Protein AF-A0AA35RHA8-F1 (afdb_monomer)

Mean predicted aligned error: 5.55 Å

Radius of gyration: 20.94 Å; Cα contacts (8 Å, |Δi|>4): 641; chains: 1; bounding box: 61×43×60 Å

Secondary structure (DSSP, 8-state):
----TTGGGGSTTB--EEEB-STTSPPEEE--B-STTGGGGTS--B-PPPPHHHHHHHHHTT-GGGSHHHHHHHHHHHEEETTTTTSTT--BSSSEEEB---GGG--HHHHHHHHHHHHTTPPB-S-TTSTT--SB-PPPB-EETTEE--HIIIIIITTTT-TT----SS-----S----EEEE--EEE----SS-SS-------BSS-S-EEEEE-S-S-TTSPPEEE--TT-SHHHHHHHHHHHHHHHHHHTSGGGTTT-S---SS-HHHHSSHHHHHHHHHHSEEE-S--B-TT-B--TT-TT-SB-TT-BBTT-TT-B--SGGG-SS--SS-HHHHHHHHHHHHHHHHHTT-

Solvent-accessible surface area (backbone atoms only — not comparable to full-atom values): 20169 Å² total; per-residue (Å²): 133,76,95,61,53,56,59,55,26,76,39,92,47,31,69,65,45,57,27,39,43,33,95,76,37,77,66,41,77,47,66,38,30,53,50,84,37,29,45,58,62,24,46,79,47,58,52,34,45,55,49,44,68,52,27,36,50,42,17,76,60,57,23,67,78,41,19,36,82,61,42,45,64,35,52,23,55,44,19,16,31,75,81,61,42,78,47,100,81,32,10,64,81,17,60,43,55,34,38,58,68,59,78,92,77,53,53,72,69,58,55,23,48,50,54,29,41,45,75,75,68,36,46,83,26,88,47,64,66,46,79,84,52,61,63,47,53,54,63,42,18,26,54,57,96,88,41,76,66,14,51,32,60,40,55,41,59,81,45,60,83,42,92,92,54,86,89,77,80,97,69,80,89,81,80,97,76,81,77,76,31,52,26,33,50,31,42,20,68,51,89,82,65,96,81,63,93,81,80,87,85,87,83,54,64,50,61,62,52,82,39,56,19,41,44,32,72,76,59,92,52,88,86,54,72,55,48,37,36,48,43,54,73,73,37,67,66,51,43,52,55,46,53,52,43,52,54,48,52,49,56,46,59,69,29,76,68,31,62,90,75,54,93,73,78,83,70,72,50,72,70,37,61,70,40,73,67,42,33,48,56,45,48,49,60,34,53,41,67,68,74,42,66,20,21,50,42,12,36,23,36,92,87,40,91,76,38,42,13,32,78,82,26,37,32,67,96,44,86,95,41,68,63,74,49,45,32,31,34,71,61,61,47,64,44,50,53,59,43,56,28,52,28,46,40,54,51,46,51,49,35,61,74,71,71,101

Sequence (356 aa):
MGNNVWLSAYGPHNWGYTAQITPEQPELVIPRGKATGGSSAVNGQVLFRGIPEDYDRWAEWGNDEWSFVNVLPYFNKLETDLDFGGGDFHGSDGPVPVRRMPRSEWLPHAQAFEQACVAEGYPIDEDQNHPESTGVSPRARNTIDGVRMSMAINYLDIARHRLNLTIRANVTARPDSIRRQKGLSTVRPKWRSTTILNYIGMSASLQLALGQGELTLQSTDPHVQPFLNYNYYQEEEDLRRMREAIRMCVRLADHPSFSSIVMERVMPTDEELSSDEELNAWLRRNSGTSHHISGTCKMGPDSDPMAVVDQHLKVKGIQGLRVADASVMPDCIRANTNATTIMIGEKVADYIKDGR

Structure (mmCIF, N/CA/C/O backbone):
data_AF-A0AA35RHA8-F1
#
_entry.id   AF-A0AA35RHA8-F1
#
loop_
_atom_site.group_PDB
_atom_site.id
_atom_site.type_symbol
_atom_site.label_atom_id
_atom_site.label_alt_id
_atom_site.label_comp_id
_atom_site.label_asym_id
_atom_site.label_entity_id
_atom_site.label_seq_id
_atom_site.pdbx_PDB_ins_code
_atom_site.Cartn_x
_atom_site.Cartn_y
_atom_site.Cartn_z
_atom_site.occupancy
_atom_site.B_iso_or_equiv
_atom_site.auth_seq_id
_atom_site.auth_comp_id
_atom_site.auth_asym_id
_atom_site.auth_atom_id
_atom_site.pdbx_PDB_model_num
ATOM 1 N N . MET A 1 1 ? -3.983 13.440 -21.743 1.00 32.34 1 MET A N 1
ATOM 2 C CA . MET A 1 1 ? -3.429 13.301 -20.379 1.00 32.34 1 MET A CA 1
ATOM 3 C C . MET A 1 1 ? -3.581 11.839 -20.007 1.00 32.34 1 MET A C 1
ATOM 5 O O . MET A 1 1 ? -4.715 11.404 -19.877 1.00 32.34 1 MET A O 1
ATOM 9 N N . GLY A 1 2 ? -2.491 11.062 -19.998 1.00 38.06 2 GLY A N 1
ATOM 10 C CA . GLY A 1 2 ? -2.532 9.615 -19.729 1.00 38.06 2 GLY A CA 1
ATOM 11 C C . GLY A 1 2 ? -3.144 9.279 -18.365 1.00 38.06 2 GLY A C 1
ATOM 12 O O . GLY A 1 2 ? -3.453 10.195 -17.609 1.00 38.06 2 GLY A O 1
ATOM 13 N N . ASN A 1 3 ? -3.307 7.984 -18.067 1.00 46.81 3 ASN A N 1
ATOM 14 C CA . ASN A 1 3 ? -3.903 7.382 -16.857 1.00 46.81 3 ASN A CA 1
ATOM 15 C C . ASN A 1 3 ? -3.289 7.854 -15.511 1.00 46.81 3 ASN A C 1
ATOM 17 O O . ASN A 1 3 ? -2.801 7.055 -14.711 1.00 46.81 3 ASN A O 1
ATOM 21 N N . ASN A 1 4 ? -3.299 9.155 -15.222 1.00 54.97 4 ASN A N 1
ATOM 22 C CA . ASN A 1 4 ? -2.765 9.736 -14.005 1.00 54.97 4 ASN A CA 1
ATOM 23 C C . ASN A 1 4 ? -3.845 9.727 -12.922 1.00 54.97 4 ASN A C 1
ATOM 25 O O . ASN A 1 4 ? -4.430 10.751 -12.567 1.00 54.97 4 ASN A O 1
ATOM 29 N N . VAL A 1 5 ? -4.080 8.532 -12.381 1.00 56.84 5 VAL A N 1
ATOM 30 C CA . VAL A 1 5 ? -4.997 8.273 -11.259 1.00 56.84 5 VAL A CA 1
ATOM 31 C C . VAL A 1 5 ? -4.639 9.050 -9.982 1.00 56.84 5 VAL A C 1
ATOM 33 O O . VAL A 1 5 ? -5.429 9.082 -9.043 1.00 56.84 5 VAL A O 1
ATOM 36 N N . TRP A 1 6 ? -3.466 9.693 -9.937 1.00 59.91 6 TRP A N 1
ATOM 37 C CA . TRP A 1 6 ? -2.964 10.435 -8.782 1.00 59.91 6 TRP A CA 1
ATOM 38 C C . TRP A 1 6 ? -3.378 11.905 -8.759 1.00 59.91 6 TRP A C 1
ATOM 40 O O . TRP A 1 6 ? -3.214 12.545 -7.723 1.00 59.91 6 TRP A O 1
ATOM 50 N N . LEU A 1 7 ? -3.939 12.456 -9.843 1.00 65.06 7 LEU A N 1
ATOM 51 C CA . LEU A 1 7 ? -4.391 13.855 -9.853 1.00 65.06 7 LEU A CA 1
ATOM 52 C C . LEU A 1 7 ? -5.437 14.124 -8.760 1.00 65.06 7 LEU A C 1
ATOM 54 O O . LEU A 1 7 ? -5.390 15.166 -8.111 1.00 65.06 7 LEU A O 1
ATOM 58 N N . SER A 1 8 ? -6.317 13.156 -8.476 1.00 69.81 8 SER A N 1
ATOM 59 C CA . SER A 1 8 ? -7.308 13.277 -7.396 1.00 69.81 8 SER A CA 1
ATOM 60 C C . SER A 1 8 ? -6.684 13.351 -6.001 1.00 69.81 8 SER A C 1
ATOM 62 O O . SER A 1 8 ? -7.257 13.978 -5.115 1.00 69.81 8 SER A O 1
ATOM 64 N N . ALA A 1 9 ? -5.511 12.742 -5.798 1.00 74.00 9 ALA A N 1
ATOM 65 C CA . ALA A 1 9 ? -4.829 12.699 -4.505 1.00 74.00 9 ALA A CA 1
ATOM 66 C C . ALA A 1 9 ? -4.340 14.083 -4.041 1.00 74.00 9 ALA A C 1
ATOM 68 O O . ALA A 1 9 ? -4.218 14.323 -2.842 1.00 74.00 9 ALA A O 1
ATOM 69 N N . TYR A 1 10 ? -4.112 15.003 -4.981 1.00 80.00 10 TYR A N 1
ATOM 70 C CA . TYR A 1 10 ? -3.643 16.367 -4.720 1.00 80.00 10 TYR A CA 1
ATOM 71 C C . TYR A 1 10 ? -4.721 17.431 -4.985 1.00 80.00 10 TYR A C 1
ATOM 73 O O . TYR A 1 10 ? -4.412 18.617 -5.072 1.00 80.00 10 TYR A O 1
ATOM 81 N N . GLY A 1 11 ? -5.980 17.006 -5.128 1.00 79.56 11 GLY A N 1
ATOM 82 C CA . GLY A 1 11 ? -7.128 17.886 -5.326 1.00 79.56 11 GLY A CA 1
ATOM 83 C C . GLY A 1 11 ? -7.653 18.528 -4.029 1.00 79.56 11 GLY A C 1
ATOM 84 O O . GLY A 1 11 ? -7.048 18.388 -2.965 1.00 79.56 11 GLY A O 1
ATOM 85 N N . PRO A 1 12 ? -8.822 19.197 -4.088 1.00 82.56 12 PRO A N 1
ATOM 86 C CA . PRO A 1 12 ? -9.390 19.952 -2.962 1.00 82.56 12 PRO A CA 1
ATOM 87 C C . PRO A 1 12 ? -9.836 19.082 -1.774 1.00 82.56 12 PRO A C 1
ATOM 89 O O . PRO A 1 12 ? -10.040 19.593 -0.676 1.00 82.56 12 PRO A O 1
ATOM 92 N N . HIS A 1 13 ? -9.975 17.767 -1.965 1.00 85.88 13 HIS A N 1
ATOM 93 C CA . HIS A 1 13 ? -10.387 16.808 -0.934 1.00 85.88 13 HIS A CA 1
ATOM 94 C C . HIS A 1 13 ? -9.192 16.076 -0.306 1.00 85.88 13 HIS A C 1
ATOM 96 O O . HIS A 1 13 ? -9.220 14.861 -0.100 1.00 85.88 13 HIS A O 1
ATOM 102 N N . ASN A 1 14 ? -8.130 16.824 -0.009 1.00 88.06 14 ASN A N 1
ATOM 103 C CA . ASN A 1 14 ? -6.912 16.349 0.639 1.00 88.06 14 ASN A CA 1
ATOM 104 C C . ASN A 1 14 ? -6.729 17.060 1.993 1.00 88.06 14 ASN A C 1
ATOM 106 O O . ASN A 1 14 ? -7.021 18.248 2.112 1.00 88.06 14 ASN A O 1
ATOM 110 N N . TRP A 1 15 ? -6.227 16.357 3.010 1.00 90.38 15 TRP A N 1
ATOM 111 C CA . TRP A 1 15 ? -5.823 16.973 4.279 1.00 90.38 15 TRP A CA 1
ATOM 112 C C . TRP A 1 15 ? -4.654 17.945 4.113 1.00 90.38 15 TRP A C 1
ATOM 114 O O . TRP A 1 15 ? -4.557 18.894 4.883 1.00 90.38 15 TRP A O 1
ATOM 124 N N . GLY A 1 16 ? -3.798 17.730 3.108 1.00 86.81 16 GLY A N 1
ATOM 125 C CA . GLY A 1 16 ? -2.704 18.647 2.788 1.00 86.81 16 GLY A CA 1
ATOM 126 C C . GLY A 1 16 ? -1.540 18.606 3.779 1.00 86.81 16 GLY A C 1
ATOM 127 O O . GLY A 1 16 ? -0.784 19.569 3.836 1.00 86.81 16 GLY A O 1
ATOM 128 N N . TYR A 1 17 ? -1.392 17.516 4.539 1.00 92.12 17 TYR A N 1
ATOM 129 C CA . TYR A 1 17 ? -0.261 17.331 5.448 1.00 92.12 17 TYR A CA 1
ATOM 130 C C . TYR A 1 17 ? 1.069 17.458 4.714 1.00 92.12 17 TYR A C 1
ATOM 132 O O . TYR A 1 17 ? 1.190 17.010 3.570 1.00 92.12 17 TYR A O 1
ATOM 140 N N . THR A 1 18 ? 2.073 18.003 5.391 1.00 94.50 18 THR A N 1
ATOM 141 C CA . THR A 1 18 ? 3.459 17.969 4.930 1.00 94.50 18 THR A CA 1
ATOM 142 C C . THR A 1 18 ? 4.283 17.058 5.828 1.00 94.50 18 THR A C 1
ATOM 144 O O . THR A 1 18 ? 3.964 16.864 6.999 1.00 94.50 18 THR A O 1
ATOM 147 N N . ALA A 1 19 ? 5.302 16.418 5.261 1.00 93.81 19 ALA A N 1
ATOM 148 C CA . ALA A 1 19 ? 6.190 15.555 6.022 1.00 93.81 19 ALA A CA 1
ATOM 149 C C . ALA A 1 19 ? 7.628 15.646 5.532 1.00 93.81 19 ALA A C 1
ATOM 151 O O . ALA A 1 19 ? 7.884 15.776 4.329 1.00 93.81 19 ALA A O 1
ATOM 152 N N . GLN A 1 20 ? 8.556 15.487 6.471 1.00 93.38 20 GLN A N 1
ATOM 153 C CA . GLN A 1 20 ? 9.951 15.222 6.168 1.00 93.38 20 GLN A CA 1
ATOM 154 C C . GLN A 1 20 ? 10.095 13.763 5.725 1.00 93.38 20 GLN A C 1
ATOM 156 O O . GLN A 1 20 ? 9.597 12.849 6.385 1.00 93.38 20 GLN A O 1
ATOM 161 N N . ILE A 1 21 ? 10.754 13.549 4.585 1.00 91.31 21 ILE A N 1
ATOM 162 C CA . ILE A 1 21 ? 10.991 12.209 4.031 1.00 91.31 21 ILE A CA 1
ATOM 163 C C . ILE A 1 21 ? 12.439 11.791 4.247 1.00 91.31 21 ILE A C 1
ATOM 165 O O . ILE A 1 21 ? 12.711 10.765 4.865 1.00 91.31 21 ILE A O 1
ATOM 169 N N . THR A 1 22 ? 13.351 12.630 3.769 1.00 91.38 22 THR A N 1
ATOM 170 C CA . THR A 1 22 ? 14.789 12.562 4.010 1.00 91.38 22 THR A CA 1
ATOM 171 C C . THR A 1 22 ? 15.272 13.947 4.456 1.00 91.38 22 THR A C 1
ATOM 173 O O . THR A 1 22 ? 14.606 14.945 4.150 1.00 91.38 22 THR A O 1
ATOM 176 N N . PRO A 1 23 ? 16.403 14.056 5.172 1.00 89.56 23 PRO A N 1
ATOM 177 C CA . PRO A 1 23 ? 16.994 15.349 5.522 1.00 89.56 23 PRO A CA 1
ATOM 178 C C . PRO A 1 23 ? 17.381 16.216 4.312 1.00 89.56 23 PRO A C 1
ATOM 180 O O . PRO A 1 23 ? 17.425 17.437 4.424 1.00 89.56 23 PRO A O 1
ATOM 183 N N . GLU A 1 24 ? 17.647 15.603 3.157 1.00 91.06 24 GLU A N 1
ATOM 184 C CA . GLU A 1 24 ? 18.145 16.268 1.946 1.00 91.06 24 GLU A CA 1
ATOM 185 C C . GLU A 1 24 ? 17.036 16.797 1.022 1.00 91.06 24 GLU A C 1
ATOM 187 O O . GLU A 1 24 ? 17.329 17.389 -0.019 1.00 91.06 24 GLU A O 1
ATOM 192 N N . GLN A 1 25 ? 15.763 16.578 1.367 1.00 90.62 25 GLN A N 1
ATOM 193 C CA . GLN A 1 25 ? 14.616 17.057 0.596 1.00 90.62 25 GLN A CA 1
ATOM 194 C C . GLN A 1 25 ? 13.796 18.087 1.378 1.00 90.62 25 GLN A C 1
ATOM 196 O O . GLN A 1 25 ? 13.671 17.983 2.599 1.00 90.62 25 GLN A O 1
ATOM 201 N N . PRO A 1 26 ? 13.157 19.051 0.686 1.00 91.44 26 PRO A N 1
ATOM 202 C CA . PRO A 1 26 ? 12.096 19.832 1.304 1.00 91.44 26 PRO A CA 1
ATOM 203 C C . PRO A 1 26 ? 10.936 18.914 1.703 1.00 91.44 26 PRO A C 1
ATOM 205 O O . PRO A 1 26 ? 10.751 17.834 1.130 1.00 91.44 26 PRO A O 1
ATOM 208 N N . GLU A 1 27 ? 10.109 19.378 2.638 1.00 92.12 27 GLU A N 1
ATOM 209 C CA . GLU A 1 27 ? 8.908 18.643 3.021 1.00 92.12 27 GLU A CA 1
ATOM 210 C C . GLU A 1 27 ? 8.027 18.331 1.804 1.00 92.12 27 GLU A C 1
ATOM 212 O O . GLU A 1 27 ? 7.839 19.147 0.893 1.00 92.12 27 GLU A O 1
ATOM 217 N N . LEU A 1 28 ? 7.462 17.125 1.794 1.00 90.25 28 LEU A N 1
ATOM 218 C CA . LEU A 1 28 ? 6.544 16.691 0.753 1.00 90.25 28 LEU A CA 1
ATOM 219 C C . LEU A 1 28 ? 5.106 16.770 1.242 1.00 90.25 28 LEU A C 1
ATOM 221 O O . LEU A 1 28 ? 4.792 16.369 2.358 1.00 90.25 28 LEU A O 1
ATOM 225 N N . VAL A 1 29 ? 4.211 17.199 0.351 1.00 90.00 29 VAL A N 1
ATOM 226 C CA . VAL A 1 29 ? 2.769 17.065 0.568 1.00 90.00 29 VAL A CA 1
ATOM 227 C C . VAL A 1 29 ? 2.394 15.585 0.538 1.00 90.00 29 VAL A C 1
ATOM 229 O O . VAL A 1 29 ? 2.607 14.896 -0.468 1.00 90.00 29 VAL A O 1
ATOM 232 N N . ILE A 1 30 ? 1.789 15.123 1.625 1.00 89.69 30 ILE A N 1
ATOM 233 C CA . ILE A 1 30 ? 1.304 13.763 1.811 1.00 89.69 30 ILE A CA 1
ATOM 234 C C . ILE A 1 30 ? -0.197 13.732 1.510 1.00 89.69 30 ILE A C 1
ATOM 236 O O . ILE A 1 30 ? -0.998 14.258 2.288 1.00 89.69 30 ILE A O 1
ATOM 240 N N . PRO A 1 31 ? -0.618 13.124 0.390 1.00 87.50 31 PRO A N 1
ATOM 241 C CA . PRO A 1 31 ? -2.023 13.000 0.063 1.00 87.50 31 PRO A CA 1
ATOM 242 C C . PRO A 1 31 ? -2.741 12.069 1.048 1.00 87.50 31 PRO A C 1
ATOM 244 O O . PRO A 1 31 ? -2.450 10.873 1.158 1.00 87.50 31 PRO A O 1
ATOM 247 N N . ARG A 1 32 ? -3.735 12.618 1.743 1.00 92.62 32 ARG A N 1
ATOM 248 C CA . ARG A 1 32 ? -4.671 11.902 2.612 1.00 92.62 32 ARG A CA 1
ATOM 249 C C . ARG A 1 32 ? -6.077 12.392 2.319 1.00 92.62 32 ARG A C 1
ATOM 251 O O . ARG A 1 32 ? -6.342 13.587 2.392 1.00 92.62 32 ARG A O 1
ATOM 258 N N . GLY A 1 33 ? -6.986 11.478 1.991 1.00 93.12 33 GLY A N 1
ATOM 259 C CA . GLY A 1 33 ? -8.343 11.856 1.598 1.00 93.12 33 GLY A CA 1
ATOM 260 C C . GLY A 1 33 ? -9.101 12.523 2.745 1.00 93.12 33 GLY A C 1
ATOM 261 O O . GLY A 1 33 ? -9.264 11.926 3.810 1.00 93.12 33 GLY A O 1
ATOM 262 N N . LYS A 1 34 ? -9.587 13.744 2.510 1.00 93.38 34 LYS A N 1
ATOM 263 C CA . LYS A 1 34 ? -10.466 14.502 3.409 1.00 93.38 34 LYS A CA 1
ATOM 264 C C . LYS A 1 34 ? -11.868 14.571 2.805 1.00 93.38 34 LYS A C 1
ATOM 266 O O . LYS A 1 34 ? -12.319 15.607 2.323 1.00 93.38 34 LYS A O 1
ATOM 271 N N . ALA A 1 35 ? -12.526 13.419 2.786 1.00 92.25 35 ALA A N 1
ATOM 272 C CA . ALA A 1 35 ? -13.885 13.224 2.299 1.00 92.25 35 ALA A CA 1
ATOM 273 C C . ALA A 1 35 ? -14.495 11.991 2.976 1.00 92.25 35 ALA A C 1
ATOM 275 O O . ALA A 1 35 ? -13.772 11.168 3.545 1.00 92.25 35 ALA A O 1
ATOM 276 N N . THR A 1 36 ? -15.813 11.823 2.889 1.00 92.50 36 THR A N 1
ATOM 277 C CA . THR A 1 36 ? -16.455 10.549 3.240 1.00 92.50 36 THR A CA 1
ATOM 278 C C . THR A 1 36 ? -15.863 9.431 2.373 1.00 92.50 36 THR A C 1
ATOM 280 O O . THR A 1 36 ? -15.725 9.592 1.163 1.00 92.50 36 THR A O 1
ATOM 283 N N . GLY A 1 37 ? -15.457 8.317 2.994 1.00 92.50 37 GLY A N 1
ATOM 284 C CA . GLY A 1 37 ? -14.651 7.264 2.351 1.00 92.50 37 GLY A CA 1
ATOM 285 C C . GLY A 1 37 ? -13.133 7.450 2.506 1.00 92.50 37 GLY A C 1
ATOM 286 O O . GLY A 1 37 ? -12.363 6.549 2.165 1.00 92.50 37 GLY A O 1
ATOM 287 N N . GLY A 1 38 ? -12.685 8.585 3.050 1.00 94.94 38 GLY A N 1
ATOM 288 C CA . GLY A 1 38 ? -11.292 8.846 3.409 1.00 94.94 38 GLY A CA 1
ATOM 289 C C . GLY A 1 38 ? -10.334 8.706 2.227 1.00 94.94 38 GLY A C 1
ATOM 290 O O . GLY A 1 38 ? -10.635 9.100 1.100 1.00 94.94 38 GLY A O 1
ATOM 291 N N . SER A 1 39 ? -9.166 8.107 2.469 1.00 95.19 39 SER A N 1
ATOM 292 C CA . SER A 1 39 ? -8.143 7.924 1.431 1.00 95.19 39 SER A CA 1
ATOM 293 C C . SER A 1 39 ? -8.596 7.030 0.269 1.00 95.19 39 SER A C 1
ATOM 295 O O . SER A 1 39 ? -8.100 7.208 -0.841 1.00 95.19 39 SER A O 1
ATOM 297 N N . SER A 1 40 ? -9.577 6.136 0.457 1.00 95.31 40 SER A N 1
ATOM 298 C CA . SER A 1 40 ? -10.118 5.319 -0.645 1.00 95.31 40 SER A CA 1
ATOM 299 C C . SER A 1 40 ? -10.801 6.159 -1.738 1.00 95.31 40 SER A C 1
ATOM 301 O O . SER A 1 40 ? -10.832 5.760 -2.901 1.00 95.31 40 SER A O 1
ATOM 303 N N . ALA A 1 41 ? -11.278 7.362 -1.396 1.00 93.25 41 ALA A N 1
ATOM 304 C CA . ALA A 1 41 ? -11.894 8.294 -2.337 1.00 93.25 41 ALA A CA 1
ATOM 305 C C . ALA A 1 41 ? -10.878 9.008 -3.250 1.00 93.25 41 ALA A C 1
ATOM 307 O O . ALA A 1 41 ? -11.272 9.601 -4.252 1.00 93.25 41 ALA A O 1
ATOM 308 N N . VAL A 1 42 ? -9.576 8.938 -2.945 1.00 90.69 42 VAL A N 1
ATOM 309 C CA . VAL A 1 42 ? -8.529 9.667 -3.689 1.00 90.69 42 VAL A CA 1
ATOM 310 C C . VAL A 1 42 ? -7.310 8.818 -4.083 1.00 90.69 42 VAL A C 1
ATOM 312 O O . VAL A 1 42 ? -6.425 9.334 -4.763 1.00 90.69 42 VAL A O 1
ATOM 315 N N . ASN A 1 43 ? -7.245 7.543 -3.674 1.00 91.12 43 ASN A N 1
ATOM 316 C CA . ASN A 1 43 ? -6.084 6.649 -3.844 1.00 91.12 43 ASN A CA 1
ATOM 317 C C . ASN A 1 43 ? -5.779 6.250 -5.312 1.00 91.12 43 ASN A C 1
ATOM 319 O O . ASN A 1 43 ? -6.427 6.689 -6.256 1.00 91.12 43 ASN A O 1
ATOM 323 N N . GLY A 1 44 ? -4.808 5.359 -5.526 1.00 89.81 44 GLY A N 1
ATOM 324 C CA . GLY A 1 44 ? -4.460 4.839 -6.858 1.00 89.81 44 GLY A CA 1
ATOM 325 C C . GLY A 1 44 ? -5.388 3.751 -7.424 1.00 89.81 44 GLY A C 1
ATOM 326 O O . GLY A 1 44 ? -5.058 3.198 -8.468 1.00 89.81 44 GLY A O 1
ATOM 327 N N . GLN A 1 45 ? -6.504 3.427 -6.752 1.00 92.81 45 GLN A N 1
ATOM 328 C CA . GLN A 1 45 ? -7.480 2.386 -7.137 1.00 92.81 45 GLN A CA 1
ATOM 329 C C . GLN A 1 45 ? -6.906 0.965 -7.216 1.00 92.81 45 GLN A C 1
ATOM 331 O O . GLN A 1 45 ? -7.473 0.101 -7.873 1.00 92.81 45 GLN A O 1
ATOM 336 N N . VAL A 1 46 ? -5.755 0.732 -6.585 1.00 93.19 46 VAL A N 1
ATOM 337 C CA . VAL A 1 46 ? -5.110 -0.582 -6.529 1.00 93.19 46 VAL A CA 1
ATOM 338 C C . VAL A 1 46 ? -5.692 -1.363 -5.360 1.00 93.19 46 VAL A C 1
ATOM 340 O O . VAL A 1 46 ? -5.766 -0.824 -4.250 1.00 93.19 46 VAL A O 1
ATOM 343 N N . LEU A 1 47 ? -6.073 -2.615 -5.601 1.00 94.88 47 LEU A N 1
ATOM 344 C CA . LEU A 1 47 ? -6.561 -3.517 -4.562 1.00 94.88 47 LEU A CA 1
ATOM 345 C C . LEU A 1 47 ? -5.703 -4.783 -4.496 1.00 94.88 47 LEU A C 1
ATOM 347 O O . LEU A 1 47 ? -6.149 -5.876 -4.823 1.00 94.88 47 LEU A O 1
ATOM 351 N N . PHE A 1 48 ? -4.453 -4.596 -4.079 1.00 94.81 48 PHE A N 1
ATOM 352 C CA . PHE A 1 48 ? -3.561 -5.698 -3.742 1.00 94.81 48 PHE A CA 1
ATOM 353 C C . PHE A 1 48 ? -3.729 -6.114 -2.285 1.00 94.81 48 PHE A C 1
ATOM 355 O O . PHE A 1 48 ? -3.943 -5.261 -1.415 1.00 94.81 48 PHE A O 1
ATOM 362 N N . ARG A 1 49 ? -3.595 -7.411 -2.032 1.00 95.19 49 ARG A N 1
ATOM 363 C CA . ARG A 1 49 ? -3.493 -8.004 -0.697 1.00 95.19 49 ARG A CA 1
ATOM 364 C C . ARG A 1 49 ? -2.023 -8.141 -0.305 1.00 95.19 49 ARG A C 1
ATOM 366 O O . ARG A 1 49 ? -1.153 -8.153 -1.170 1.00 95.19 49 ARG A O 1
ATOM 373 N N . GLY A 1 50 ? -1.742 -8.189 0.996 1.00 95.25 50 GLY A N 1
ATOM 374 C CA . GLY A 1 50 ? -0.422 -8.611 1.463 1.00 95.25 50 GLY A CA 1
ATOM 375 C C . GLY A 1 50 ? -0.188 -10.080 1.121 1.00 95.25 50 GLY A 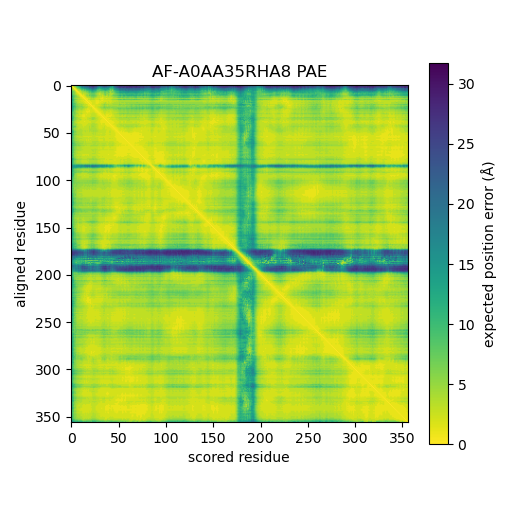C 1
ATOM 376 O O . GLY A 1 50 ? -1.148 -10.815 0.886 1.00 95.25 50 GLY A O 1
ATOM 377 N N . ILE A 1 51 ? 1.070 -10.507 1.125 1.00 96.06 51 ILE A N 1
ATOM 378 C CA . ILE A 1 51 ? 1.382 -11.929 0.970 1.00 96.06 51 ILE A CA 1
ATOM 379 C C . ILE A 1 51 ? 1.175 -12.666 2.306 1.00 96.06 51 ILE A C 1
ATOM 381 O O . ILE A 1 51 ? 1.239 -12.012 3.357 1.00 96.06 51 ILE A O 1
ATOM 385 N N . PRO A 1 52 ? 0.919 -13.988 2.301 1.00 97.94 52 PRO A N 1
ATOM 386 C CA . PRO A 1 52 ? 0.593 -14.746 3.511 1.00 97.94 52 PRO A CA 1
ATOM 387 C C . PRO A 1 52 ? 1.548 -14.509 4.686 1.00 97.94 52 PRO A C 1
ATOM 389 O O . PRO A 1 52 ? 1.112 -14.240 5.807 1.00 97.94 52 PRO A O 1
ATOM 392 N N . GLU A 1 53 ? 2.851 -14.466 4.412 1.00 97.81 53 GLU A N 1
ATOM 393 C CA . GLU A 1 53 ? 3.897 -14.346 5.424 1.00 97.81 53 GLU A CA 1
ATOM 394 C C . GLU A 1 53 ? 3.872 -13.005 6.170 1.00 97.81 53 GLU A C 1
ATOM 396 O O . GLU A 1 53 ? 4.453 -12.891 7.247 1.00 97.81 53 GLU A O 1
ATOM 401 N N . ASP A 1 54 ? 3.233 -11.962 5.628 1.00 97.69 54 ASP A N 1
ATOM 402 C CA . ASP A 1 54 ? 3.064 -10.715 6.382 1.00 97.69 54 ASP A CA 1
ATOM 403 C C . ASP A 1 54 ? 2.073 -10.880 7.537 1.00 97.69 54 ASP A C 1
ATOM 405 O O . ASP A 1 54 ? 2.312 -10.368 8.629 1.00 97.69 54 ASP A O 1
ATOM 409 N N . TYR A 1 55 ? 0.986 -11.614 7.308 1.00 98.62 55 TYR A N 1
ATOM 410 C CA . TYR A 1 55 ? -0.052 -11.874 8.305 1.00 98.62 55 TYR A CA 1
ATOM 411 C C . TYR A 1 55 ? 0.390 -12.950 9.294 1.00 98.62 55 TYR A C 1
ATOM 413 O O . TYR A 1 55 ? 0.201 -12.807 10.501 1.00 98.62 55 TYR A O 1
ATOM 421 N N . ASP A 1 56 ? 1.062 -13.990 8.803 1.00 98.62 56 ASP A N 1
ATOM 422 C CA . ASP A 1 56 ? 1.630 -15.021 9.670 1.00 98.62 56 ASP A CA 1
ATOM 423 C C . ASP A 1 56 ? 2.702 -14.432 10.596 1.00 98.62 56 ASP A C 1
ATOM 425 O O . ASP A 1 56 ? 2.693 -14.721 11.791 1.00 98.62 56 ASP A O 1
ATOM 429 N N . ARG A 1 57 ? 3.519 -13.480 10.119 1.00 98.00 57 ARG A N 1
ATOM 430 C CA . ARG A 1 57 ? 4.442 -12.725 10.983 1.00 98.00 57 ARG A CA 1
ATOM 431 C C . ARG A 1 57 ? 3.713 -11.927 12.070 1.00 98.00 57 ARG A C 1
ATOM 433 O O . ARG A 1 57 ? 4.195 -11.840 13.198 1.00 98.00 57 ARG A O 1
ATOM 440 N N . TRP A 1 58 ? 2.546 -11.348 11.777 1.00 98.25 58 TRP A N 1
ATOM 441 C CA . TRP A 1 58 ? 1.745 -10.685 12.816 1.00 98.25 58 TRP A CA 1
ATOM 442 C C . TRP A 1 58 ? 1.279 -11.673 13.886 1.00 98.25 58 TRP A C 1
ATOM 444 O O . TRP A 1 58 ? 1.309 -11.334 15.073 1.00 98.25 58 TRP A O 1
ATOM 454 N N . ALA A 1 59 ? 0.881 -12.880 13.476 1.00 98.62 59 ALA A N 1
ATOM 455 C CA . ALA A 1 59 ? 0.490 -13.952 14.383 1.00 98.62 59 ALA A CA 1
ATOM 456 C C . ALA A 1 59 ? 1.660 -14.444 15.243 1.00 98.62 59 ALA A C 1
ATOM 458 O O . ALA A 1 59 ? 1.515 -14.548 16.461 1.00 98.62 59 ALA A O 1
ATOM 459 N N . GLU A 1 60 ? 2.836 -14.641 14.645 1.00 98.19 60 GLU A N 1
ATOM 460 C CA . GLU A 1 60 ? 4.079 -14.996 15.344 1.00 98.19 60 GLU A CA 1
ATOM 461 C C . GLU A 1 60 ? 4.462 -13.976 16.427 1.00 98.19 60 GLU A C 1
ATOM 463 O O . GLU A 1 60 ? 5.034 -14.339 17.454 1.00 98.19 60 GLU A O 1
ATOM 468 N N . TRP A 1 61 ? 4.103 -12.701 16.248 1.00 97.62 61 TRP A N 1
ATOM 469 C CA . TRP A 1 61 ? 4.309 -11.644 17.245 1.00 97.62 61 TRP A CA 1
ATOM 470 C C . TRP A 1 61 ? 3.239 -11.594 18.348 1.00 97.62 61 TRP A C 1
ATOM 472 O O . TRP A 1 61 ? 3.164 -10.613 19.089 1.00 97.62 61 TRP A O 1
ATOM 482 N N . GLY A 1 62 ? 2.424 -12.643 18.486 1.00 97.81 62 GLY A N 1
ATOM 483 C CA . GLY A 1 62 ? 1.435 -12.788 19.557 1.00 97.81 62 GLY A CA 1
ATOM 484 C C . GLY A 1 62 ? 0.026 -12.311 19.200 1.00 97.81 62 GLY A C 1
ATOM 485 O O . GLY A 1 62 ? -0.769 -12.061 20.105 1.00 97.81 62 GLY A O 1
ATOM 486 N N . ASN A 1 63 ? -0.288 -12.176 17.906 1.00 98.12 63 ASN A N 1
ATOM 487 C CA . ASN A 1 63 ? -1.620 -11.820 17.403 1.00 98.12 63 ASN A CA 1
ATOM 488 C C . ASN A 1 63 ? -2.221 -13.000 16.617 1.00 98.12 63 ASN A C 1
ATOM 490 O O . ASN A 1 63 ? -2.496 -12.890 15.427 1.00 98.12 63 ASN A O 1
ATOM 494 N N . ASP A 1 64 ? -2.367 -14.152 17.262 1.00 97.69 64 ASP A N 1
ATOM 495 C CA . ASP A 1 64 ? -2.738 -15.447 16.668 1.00 97.69 64 ASP A CA 1
ATOM 496 C C . ASP A 1 64 ? -4.020 -15.432 15.813 1.00 97.69 64 ASP A C 1
ATOM 498 O O . ASP A 1 64 ? -4.105 -16.120 14.793 1.00 97.69 64 ASP A O 1
ATOM 502 N N . GLU A 1 65 ? -4.989 -14.577 16.142 1.00 98.00 65 GLU A N 1
ATOM 503 C CA . GLU A 1 65 ? -6.186 -14.363 15.318 1.00 98.00 65 GLU A CA 1
ATOM 504 C C . GLU A 1 65 ? -5.924 -13.673 13.957 1.00 98.00 65 GLU A C 1
ATOM 506 O O . GLU A 1 65 ? -6.867 -13.498 13.180 1.00 98.00 65 GLU A O 1
ATOM 511 N N . TRP A 1 66 ? -4.685 -13.279 13.648 1.00 98.62 66 TRP A N 1
ATOM 512 C CA . TRP A 1 66 ? -4.315 -12.479 12.472 1.00 98.62 66 TRP A CA 1
ATOM 513 C C . TRP A 1 66 ? -3.413 -13.191 11.458 1.00 98.62 66 TRP A C 1
ATOM 515 O O . TRP A 1 66 ? -2.908 -12.526 10.558 1.00 98.62 66 TRP A O 1
ATOM 525 N N . SER A 1 67 ? -3.238 -14.513 11.563 1.00 98.62 67 SER A N 1
ATOM 526 C CA . SER A 1 67 ? -2.572 -15.319 10.525 1.00 98.62 67 SER A CA 1
ATOM 527 C C . SER A 1 67 ? -3.291 -15.214 9.178 1.00 98.62 67 SER A C 1
ATOM 529 O O . SER A 1 67 ? -4.478 -14.869 9.131 1.00 98.62 67 SER A O 1
ATOM 531 N N . PHE A 1 68 ? -2.615 -15.554 8.076 1.00 98.50 68 PHE A N 1
ATOM 532 C CA . PHE A 1 68 ? -3.203 -15.462 6.736 1.00 98.50 68 PHE A CA 1
ATOM 533 C C . PHE A 1 68 ? -4.518 -16.243 6.631 1.00 98.50 68 PHE A C 1
ATOM 535 O O . PHE A 1 68 ? -5.528 -15.715 6.167 1.00 98.50 68 PHE A O 1
ATOM 542 N N . VAL A 1 69 ? -4.536 -17.468 7.162 1.00 98.12 69 VAL A N 1
ATOM 543 C CA . VAL A 1 69 ? -5.729 -18.329 7.206 1.00 98.12 69 VAL A CA 1
ATOM 544 C C . VAL A 1 69 ? -6.887 -17.661 7.957 1.00 98.12 69 VAL A C 1
ATOM 5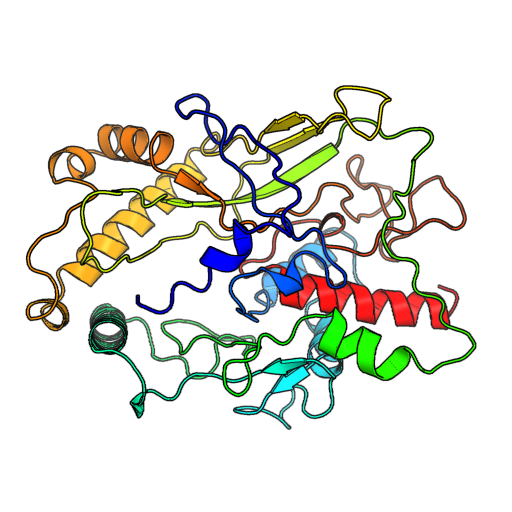46 O O . VAL A 1 69 ? -8.039 -17.788 7.549 1.00 98.12 69 VAL A O 1
ATOM 549 N N . ASN A 1 70 ? -6.599 -16.908 9.021 1.00 98.50 70 ASN A N 1
ATOM 550 C CA . ASN A 1 70 ? -7.615 -16.243 9.836 1.00 98.50 70 ASN A CA 1
ATOM 551 C C . ASN A 1 70 ? -8.112 -14.914 9.244 1.00 98.50 70 ASN A C 1
ATOM 553 O O . ASN A 1 70 ? -9.178 -14.431 9.642 1.00 98.50 70 ASN A O 1
ATOM 557 N N . VAL A 1 71 ? -7.368 -14.306 8.314 1.00 98.50 71 VAL A N 1
ATOM 558 C CA . VAL A 1 71 ? -7.772 -13.066 7.627 1.00 98.50 71 VAL A CA 1
ATOM 559 C C . VAL A 1 71 ? -8.345 -13.308 6.230 1.00 98.50 71 VAL A C 1
ATOM 561 O O . VAL A 1 71 ? -9.140 -12.495 5.759 1.00 98.50 71 VAL A O 1
ATOM 564 N N . LEU A 1 72 ? -8.013 -14.426 5.579 1.00 98.06 72 LEU A N 1
ATOM 565 C CA . LEU A 1 72 ? -8.498 -14.773 4.241 1.00 98.06 72 LEU A CA 1
ATOM 566 C C . LEU A 1 72 ? -10.037 -14.758 4.123 1.00 98.06 72 LEU A C 1
ATOM 568 O O . LEU A 1 72 ? -10.535 -14.132 3.187 1.00 98.06 72 LEU A O 1
ATOM 572 N N . PRO A 1 73 ? -10.824 -15.312 5.072 1.00 97.62 73 PRO A N 1
ATOM 573 C CA . PRO A 1 73 ? -12.284 -15.226 5.001 1.00 97.62 73 PRO A CA 1
ATOM 574 C C . PRO A 1 73 ? -12.806 -13.786 4.960 1.00 97.62 73 PRO A C 1
ATOM 576 O O . PRO A 1 73 ? -13.826 -13.517 4.333 1.00 97.62 73 PRO A O 1
ATOM 579 N N . TYR A 1 74 ? -12.100 -12.842 5.586 1.00 98.38 74 TYR A N 1
ATOM 580 C CA . TYR A 1 74 ? -12.463 -11.426 5.585 1.00 98.38 74 TYR A CA 1
ATOM 581 C C . TYR A 1 74 ? -12.060 -10.720 4.285 1.00 98.38 74 TYR A C 1
ATOM 583 O O . TYR A 1 74 ? -12.783 -9.833 3.832 1.00 98.38 74 TYR A O 1
ATOM 591 N N . PHE A 1 75 ? -10.961 -11.139 3.649 1.00 98.06 75 PHE A N 1
ATOM 592 C CA . PHE A 1 75 ? -10.651 -10.736 2.275 1.00 98.06 75 PHE A CA 1
ATOM 593 C C . PHE A 1 75 ? -11.700 -11.244 1.281 1.00 98.06 75 PHE A C 1
ATOM 595 O O . PHE A 1 75 ? -12.134 -10.483 0.423 1.00 98.06 75 PHE A O 1
ATOM 602 N N . ASN A 1 76 ? -12.179 -12.477 1.435 1.00 97.12 76 ASN A N 1
ATOM 603 C CA . ASN A 1 76 ? -13.255 -12.995 0.590 1.00 97.12 76 ASN A CA 1
ATOM 604 C C . ASN A 1 76 ? -14.588 -12.283 0.890 1.00 97.12 76 ASN A C 1
ATOM 606 O O . ASN A 1 76 ? -15.340 -11.964 -0.023 1.00 97.12 76 ASN A O 1
ATOM 610 N N . LYS A 1 77 ? -14.875 -11.965 2.160 1.00 96.94 77 LYS A N 1
ATOM 611 C CA . LYS A 1 77 ? -16.099 -11.256 2.576 1.00 96.94 77 LYS A CA 1
ATOM 612 C C . LYS A 1 77 ? -16.212 -9.848 1.985 1.00 96.94 77 LYS A C 1
ATOM 614 O O . LYS A 1 77 ? -17.311 -9.432 1.629 1.00 96.94 77 LYS A O 1
ATOM 619 N N . LEU A 1 78 ? -15.108 -9.099 1.900 1.00 96.56 78 LEU A N 1
ATOM 620 C CA . LEU A 1 78 ? -15.137 -7.723 1.383 1.00 96.56 78 LEU A CA 1
ATOM 621 C C . LEU A 1 78 ? -15.227 -7.654 -0.148 1.00 96.56 78 LEU A C 1
ATOM 623 O O . LEU A 1 78 ? -15.648 -6.632 -0.686 1.00 96.56 78 LEU A O 1
ATOM 627 N N . GLU A 1 79 ? -14.810 -8.705 -0.853 1.00 96.62 79 GLU A N 1
ATOM 628 C CA . GLU A 1 79 ? -14.509 -8.677 -2.285 1.00 96.62 79 GLU A CA 1
ATOM 629 C C . GLU A 1 79 ? -15.626 -9.268 -3.163 1.00 96.62 79 GLU A C 1
ATOM 631 O O . GLU A 1 79 ? -16.246 -10.274 -2.829 1.00 96.62 79 GLU A O 1
ATOM 636 N N . THR A 1 80 ? -15.826 -8.666 -4.335 1.00 97.25 80 THR A N 1
ATOM 637 C CA . THR A 1 80 ? -16.408 -9.321 -5.514 1.00 97.25 80 THR A CA 1
ATOM 638 C C . THR A 1 80 ? -15.371 -9.272 -6.637 1.00 97.25 80 THR A C 1
ATOM 640 O O . THR A 1 80 ? -15.234 -8.244 -7.304 1.00 97.25 80 THR A O 1
ATOM 643 N N . ASP A 1 81 ? -14.595 -10.341 -6.831 1.00 97.00 81 ASP A N 1
ATOM 644 C CA . ASP A 1 81 ? -13.603 -10.412 -7.910 1.00 97.00 81 ASP A CA 1
ATOM 645 C C . ASP A 1 81 ? -14.287 -10.855 -9.208 1.00 97.00 81 ASP A C 1
ATOM 647 O O . ASP A 1 81 ? -14.884 -11.928 -9.286 1.00 97.00 81 ASP A O 1
ATOM 651 N N . LEU A 1 82 ? -14.235 -9.993 -10.225 1.00 95.75 82 LEU A N 1
ATOM 652 C CA . LEU A 1 82 ? -14.892 -10.207 -11.514 1.00 95.75 82 LEU A CA 1
ATOM 653 C C . LEU A 1 82 ? -14.063 -11.071 -12.474 1.00 95.75 82 LEU A C 1
ATOM 655 O O . LEU A 1 82 ? -14.587 -11.467 -13.514 1.00 95.75 82 LEU A O 1
ATOM 659 N N . ASP A 1 83 ? -12.798 -11.346 -12.146 1.00 94.62 83 ASP A N 1
ATOM 660 C CA . ASP A 1 83 ? -11.898 -12.164 -12.963 1.00 94.62 83 ASP A CA 1
ATOM 661 C C . ASP A 1 83 ? -11.700 -13.567 -12.358 1.00 94.62 83 ASP A C 1
ATOM 663 O O . ASP A 1 83 ? -11.653 -14.547 -13.100 1.00 94.62 83 ASP A O 1
ATOM 667 N N . PHE A 1 84 ? -11.615 -13.667 -11.023 1.00 93.50 84 PHE A N 1
ATOM 668 C CA . PHE A 1 84 ? -11.275 -14.905 -10.295 1.00 93.50 84 PHE A CA 1
ATOM 669 C C . PHE A 1 84 ? -12.294 -15.323 -9.221 1.00 93.50 84 PHE A C 1
ATOM 671 O O . PHE A 1 84 ? -12.001 -16.181 -8.387 1.00 93.50 84 PHE A O 1
ATOM 678 N N . GLY A 1 85 ? -13.492 -14.731 -9.211 1.00 83.81 85 GLY A N 1
ATOM 679 C CA . GLY A 1 85 ? -14.531 -15.044 -8.228 1.00 83.81 85 GLY A CA 1
ATOM 680 C C . GLY A 1 85 ? -14.925 -16.530 -8.179 1.00 83.81 85 GLY A C 1
ATOM 681 O O . GLY A 1 85 ? -14.920 -17.233 -9.190 1.00 83.81 85 GLY A O 1
ATOM 682 N N . GLY A 1 86 ? -15.305 -17.001 -6.988 1.00 73.69 86 GLY A N 1
ATOM 683 C CA . GLY A 1 86 ? -15.898 -18.323 -6.760 1.00 73.69 86 GLY A CA 1
ATOM 684 C C . GLY A 1 86 ? -14.908 -19.420 -6.361 1.00 73.69 86 GLY A C 1
ATOM 685 O O . GLY A 1 86 ? -15.335 -20.550 -6.132 1.00 73.69 86 GLY A O 1
ATOM 686 N N . GLY A 1 87 ? -13.612 -19.105 -6.273 1.00 81.06 87 GLY A N 1
ATOM 687 C CA . GLY A 1 87 ? -12.580 -19.993 -5.728 1.00 81.06 87 GLY A CA 1
ATOM 688 C C . GLY A 1 87 ? -12.335 -19.801 -4.226 1.00 81.06 87 GLY A C 1
ATOM 689 O O . GLY A 1 87 ? -12.902 -18.915 -3.592 1.00 81.06 87 GLY A O 1
ATOM 690 N N . ASP A 1 88 ? -11.423 -20.597 -3.664 1.00 89.31 88 ASP A N 1
ATOM 691 C CA . ASP A 1 88 ? -11.096 -20.567 -2.227 1.00 89.31 88 ASP A CA 1
ATOM 692 C C . ASP A 1 88 ? -10.464 -19.234 -1.773 1.00 89.31 88 ASP A C 1
ATOM 694 O O . ASP A 1 88 ? -10.555 -18.853 -0.602 1.00 89.31 88 ASP A O 1
ATOM 698 N N . PHE A 1 89 ? -9.849 -18.496 -2.702 1.00 94.38 89 PHE A N 1
ATOM 699 C CA . PHE A 1 89 ? -9.077 -17.285 -2.412 1.00 94.38 89 PHE A CA 1
ATOM 700 C C . PHE A 1 89 ? -9.766 -15.974 -2.804 1.00 94.38 89 PHE A C 1
ATOM 702 O O . PHE A 1 89 ? -9.221 -14.914 -2.505 1.00 94.38 89 PHE A O 1
ATOM 709 N N . HIS A 1 90 ? -10.944 -16.007 -3.435 1.00 96.50 90 HIS A N 1
ATOM 710 C CA . HIS A 1 90 ? -11.626 -14.794 -3.903 1.00 96.50 90 HIS A CA 1
ATOM 711 C C . HIS A 1 90 ? -13.081 -14.726 -3.486 1.00 96.50 90 HIS A C 1
ATOM 713 O O . HIS A 1 90 ? -13.814 -15.713 -3.504 1.00 96.50 90 HIS A O 1
ATOM 719 N N . GLY A 1 91 ? -13.507 -13.510 -3.158 1.00 96.12 91 GLY A N 1
ATOM 720 C CA . GLY A 1 91 ? -14.904 -13.207 -2.897 1.00 96.12 91 GLY A CA 1
ATOM 721 C C . GLY A 1 91 ? -15.711 -13.040 -4.182 1.00 96.12 91 GLY A C 1
ATOM 722 O O . GLY A 1 91 ? -15.176 -12.704 -5.238 1.00 96.12 91 GLY A O 1
ATOM 723 N N . SER A 1 92 ? -17.023 -13.254 -4.104 1.00 96.19 92 SER A N 1
ATOM 724 C CA . SER A 1 92 ? -17.948 -13.044 -5.236 1.00 96.19 92 SER A CA 1
ATOM 725 C C . SER A 1 92 ? -19.182 -12.217 -4.898 1.00 96.19 92 SER A C 1
ATOM 727 O O . SER A 1 92 ? -19.916 -11.839 -5.805 1.00 96.19 92 SER A O 1
ATOM 729 N N . ASP A 1 93 ? -19.386 -11.918 -3.616 1.00 95.06 93 ASP A N 1
ATOM 730 C CA . ASP A 1 93 ? -20.594 -11.254 -3.117 1.00 95.06 93 ASP A CA 1
ATOM 731 C C . ASP A 1 93 ? -20.279 -10.013 -2.267 1.00 95.06 93 ASP A C 1
ATOM 733 O O . ASP A 1 93 ? -21.183 -9.311 -1.805 1.00 95.06 93 ASP A O 1
ATOM 737 N N . GLY A 1 94 ? -18.995 -9.743 -2.016 1.00 96.19 94 GLY A N 1
ATOM 738 C CA . GLY A 1 94 ? -18.554 -8.643 -1.177 1.00 96.19 94 GLY A CA 1
ATOM 739 C C . GLY A 1 94 ? -18.752 -7.273 -1.837 1.00 96.19 94 GLY A C 1
ATOM 740 O O . GLY A 1 94 ? -18.755 -7.140 -3.061 1.00 96.19 94 GLY A O 1
ATOM 741 N N . PRO A 1 95 ? -18.890 -6.197 -1.052 1.00 97.06 95 PRO A N 1
ATOM 742 C CA . PRO A 1 95 ? -19.238 -4.876 -1.573 1.00 97.06 95 PRO A CA 1
ATOM 743 C C . PRO A 1 95 ? -18.145 -4.213 -2.428 1.00 97.06 95 PRO A C 1
ATOM 745 O O . PRO A 1 95 ? -18.408 -3.190 -3.063 1.00 97.06 95 PRO A O 1
ATOM 748 N N . VAL A 1 96 ? -16.907 -4.719 -2.419 1.00 97.81 96 VAL A N 1
ATOM 749 C CA . VAL A 1 96 ? -15.777 -4.132 -3.149 1.00 97.81 96 VAL A CA 1
ATOM 750 C C . VAL A 1 96 ? -15.525 -4.899 -4.444 1.00 97.81 96 VAL A C 1
ATOM 752 O O . VAL A 1 96 ? -14.910 -5.963 -4.401 1.00 97.81 96 VAL A O 1
ATOM 755 N N . PRO A 1 97 ? -15.926 -4.362 -5.609 1.00 97.12 97 PRO A N 1
ATOM 756 C CA . PRO A 1 97 ? -15.657 -5.028 -6.870 1.00 97.12 97 PRO A CA 1
ATOM 757 C C . PRO A 1 97 ? -14.179 -4.886 -7.251 1.00 97.12 97 PRO A C 1
ATOM 759 O O . PRO A 1 97 ? -13.578 -3.816 -7.080 1.00 97.12 97 PRO A O 1
ATOM 762 N N . VAL A 1 98 ? -13.613 -5.953 -7.804 1.00 96.62 98 VAL A N 1
ATOM 763 C CA . VAL A 1 98 ? -12.224 -6.029 -8.265 1.00 96.62 98 VAL A CA 1
ATOM 764 C C . VAL A 1 98 ? -12.204 -6.512 -9.697 1.00 96.62 98 VAL A C 1
ATOM 766 O O . VAL A 1 98 ? -12.919 -7.440 -10.058 1.00 96.62 98 VAL A O 1
ATOM 769 N N . ARG A 1 99 ? -11.388 -5.860 -10.519 1.00 95.44 99 ARG A N 1
ATOM 770 C CA . ARG A 1 99 ? -11.106 -6.308 -11.877 1.00 95.44 99 ARG A CA 1
ATOM 771 C C . ARG A 1 99 ? -9.709 -5.930 -12.323 1.00 95.44 99 ARG A C 1
ATOM 773 O O . ARG A 1 99 ? -9.113 -4.958 -11.841 1.00 95.44 99 ARG A O 1
ATOM 780 N N . ARG A 1 100 ? -9.230 -6.632 -13.332 1.00 94.25 100 ARG A N 1
ATOM 781 C CA . ARG A 1 100 ? -7.974 -6.383 -14.028 1.00 94.25 100 ARG A CA 1
ATOM 782 C C . ARG A 1 100 ? -8.275 -5.843 -15.424 1.00 94.25 100 ARG A C 1
ATOM 784 O O . ARG A 1 100 ? -9.376 -5.959 -15.962 1.00 94.25 100 ARG A O 1
ATOM 791 N N . MET A 1 101 ? -7.316 -5.110 -15.983 1.00 91.00 101 MET A N 1
ATOM 792 C CA . MET A 1 101 ? -7.435 -4.610 -17.354 1.00 91.00 101 MET A CA 1
ATOM 793 C C . MET A 1 101 ? -6.980 -5.715 -18.303 1.00 91.00 101 MET A C 1
ATOM 795 O O . MET A 1 101 ? -5.836 -6.157 -18.147 1.00 91.00 101 MET A O 1
ATOM 799 N N . PRO A 1 102 ? -7.800 -6.141 -19.277 1.00 91.12 102 PRO A N 1
ATOM 800 C CA . PRO A 1 102 ? -7.386 -7.185 -20.201 1.00 91.12 102 PRO A CA 1
ATOM 801 C C . PRO A 1 102 ? -6.188 -6.706 -21.028 1.00 91.12 102 PRO A C 1
ATOM 803 O O . PRO A 1 102 ? -6.102 -5.531 -21.395 1.00 91.12 102 PRO A O 1
ATOM 806 N N . ARG A 1 103 ? -5.264 -7.621 -21.349 1.00 92.50 103 ARG A N 1
ATOM 807 C CA . ARG A 1 103 ? -4.045 -7.316 -22.126 1.00 92.50 103 ARG A CA 1
ATOM 808 C C . ARG A 1 103 ? -4.328 -6.684 -23.491 1.00 92.50 103 ARG A C 1
ATOM 810 O O . ARG A 1 103 ? -3.504 -5.926 -23.997 1.00 92.50 103 ARG A O 1
ATOM 817 N N . SER A 1 104 ? -5.506 -6.941 -24.064 1.00 92.94 104 SER A N 1
ATOM 818 C CA . SER A 1 104 ? -5.982 -6.318 -25.306 1.00 92.94 104 SER A CA 1
ATOM 819 C C . SER A 1 104 ? -6.181 -4.802 -25.203 1.00 92.94 104 SER A C 1
ATOM 821 O O . SER A 1 104 ? -6.164 -4.120 -26.221 1.00 92.94 104 SER A O 1
ATOM 823 N N . GLU A 1 105 ? -6.365 -4.268 -23.994 1.00 91.25 105 GLU A N 1
ATOM 824 C CA . GLU A 1 105 ? -6.522 -2.832 -23.724 1.00 91.25 105 GLU A CA 1
ATOM 825 C C . GLU A 1 105 ? -5.223 -2.182 -23.214 1.00 91.25 105 GLU A C 1
ATOM 827 O O . GLU A 1 105 ? -5.197 -1.000 -22.861 1.00 91.25 105 GLU A O 1
ATOM 832 N N . TRP A 1 106 ? -4.126 -2.941 -23.130 1.00 93.38 106 TRP A N 1
ATOM 833 C CA . TRP A 1 106 ? -2.854 -2.419 -22.647 1.00 93.38 106 TRP A CA 1
ATOM 834 C C . TRP A 1 106 ? -2.217 -1.459 -23.644 1.00 93.38 106 TRP A C 1
ATOM 836 O O . TRP A 1 106 ? -2.188 -1.685 -24.851 1.00 93.38 106 TRP A O 1
ATOM 846 N N . LEU A 1 107 ? -1.647 -0.382 -23.106 1.00 92.38 107 LEU A N 1
ATOM 847 C CA . LEU A 1 107 ? -0.812 0.525 -23.881 1.00 92.38 107 LEU A CA 1
ATOM 848 C C . LEU A 1 107 ? 0.527 -0.159 -24.221 1.00 92.38 107 LEU A C 1
ATOM 850 O O . LEU A 1 107 ? 0.990 -0.988 -23.431 1.00 92.38 107 LEU A O 1
ATOM 854 N N . PRO A 1 108 ? 1.205 0.233 -25.319 1.00 93.94 108 PRO A N 1
ATOM 855 C CA . PRO A 1 108 ? 2.431 -0.434 -25.773 1.00 93.94 108 PRO A CA 1
ATOM 856 C C . PRO A 1 108 ? 3.517 -0.574 -24.698 1.00 93.94 108 PRO A C 1
ATOM 858 O O . PRO A 1 108 ? 4.178 -1.601 -24.612 1.00 93.94 108 PRO A O 1
ATOM 861 N N . HIS A 1 109 ? 3.667 0.422 -23.817 1.00 93.12 109 HIS A N 1
ATOM 862 C CA . HIS A 1 109 ? 4.668 0.379 -22.745 1.00 93.12 109 HIS A CA 1
ATOM 863 C C . HIS A 1 109 ? 4.374 -0.679 -21.671 1.00 93.12 109 HIS A C 1
ATOM 865 O O . HIS A 1 109 ? 5.307 -1.191 -21.064 1.00 93.12 109 HIS A O 1
ATOM 871 N N . ALA A 1 110 ? 3.105 -1.018 -21.426 1.00 94.38 110 ALA A N 1
ATOM 872 C CA . ALA A 1 110 ? 2.746 -2.074 -20.480 1.00 94.38 110 ALA A CA 1
ATOM 873 C C . ALA A 1 110 ? 3.047 -3.464 -21.066 1.00 94.38 110 ALA A C 1
ATOM 875 O O . ALA A 1 110 ? 3.580 -4.318 -20.367 1.00 94.38 110 ALA A O 1
ATOM 876 N N . GLN A 1 111 ? 2.787 -3.657 -22.364 1.00 95.56 111 GLN A N 1
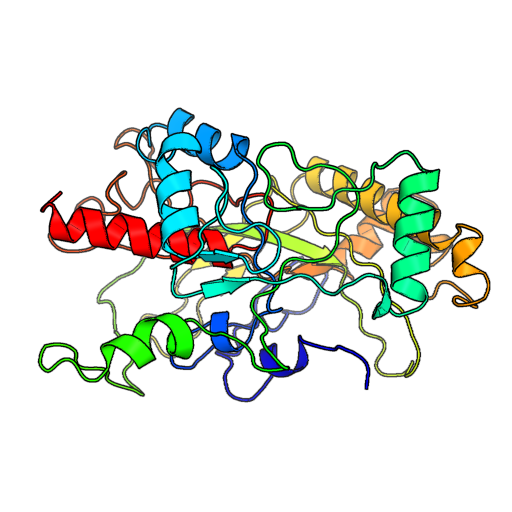ATOM 877 C CA . GLN A 1 111 ? 3.165 -4.879 -23.084 1.00 95.56 111 GLN A CA 1
ATOM 878 C C . GLN A 1 111 ? 4.690 -5.041 -23.142 1.00 95.56 111 GLN A C 1
ATOM 880 O O . GLN A 1 111 ? 5.209 -6.122 -22.883 1.00 95.56 111 GLN A O 1
ATOM 885 N N . ALA A 1 112 ? 5.417 -3.954 -23.423 1.00 96.62 112 ALA A N 1
ATOM 886 C CA . ALA A 1 112 ? 6.876 -3.955 -23.425 1.00 96.62 112 ALA A CA 1
ATOM 887 C C . ALA A 1 112 ? 7.464 -4.293 -22.047 1.00 96.62 112 ALA A C 1
ATOM 889 O O . ALA A 1 112 ? 8.447 -5.031 -21.984 1.00 96.62 112 ALA A O 1
ATOM 890 N N . PHE A 1 113 ? 6.843 -3.797 -20.969 1.00 96.75 113 PHE A N 1
ATOM 891 C CA . PHE A 1 113 ? 7.227 -4.107 -19.592 1.00 96.75 113 PHE A CA 1
ATOM 892 C C . PHE A 1 113 ? 7.055 -5.593 -19.266 1.00 96.75 113 PHE A C 1
ATOM 894 O O . PHE A 1 113 ? 8.000 -6.210 -18.789 1.00 96.75 113 PHE A O 1
ATOM 901 N N . GLU A 1 114 ? 5.897 -6.185 -19.575 1.00 97.00 114 GLU A N 1
ATOM 902 C CA . GLU A 1 114 ? 5.674 -7.624 -19.373 1.00 97.00 114 GLU A CA 1
ATOM 903 C C . GLU A 1 114 ? 6.694 -8.466 -20.150 1.00 97.00 114 GLU A C 1
ATOM 905 O O . GLU A 1 114 ? 7.317 -9.354 -19.575 1.00 97.00 114 GLU A O 1
ATOM 910 N N . GLN A 1 115 ? 6.941 -8.142 -21.424 1.00 97.69 115 GLN A N 1
ATOM 911 C CA . GLN A 1 115 ? 7.944 -8.838 -22.238 1.00 97.69 115 GLN A CA 1
ATOM 912 C C . GLN A 1 115 ? 9.351 -8.755 -21.636 1.00 97.69 115 GLN A C 1
ATOM 914 O O . GLN A 1 115 ? 10.057 -9.760 -21.604 1.00 97.69 115 GLN A O 1
ATOM 919 N N . ALA A 1 116 ? 9.753 -7.576 -21.149 1.00 98.06 116 ALA A N 1
ATOM 920 C CA . ALA A 1 116 ? 11.050 -7.387 -20.505 1.00 98.06 116 ALA A CA 1
ATOM 921 C C . ALA A 1 116 ? 11.159 -8.199 -19.204 1.00 98.06 116 ALA A C 1
ATOM 923 O O . ALA A 1 116 ? 12.171 -8.854 -18.971 1.00 98.06 116 ALA A O 1
ATOM 924 N N . CYS A 1 117 ? 10.102 -8.218 -18.384 1.00 98.00 117 CYS A N 1
ATOM 925 C CA . CYS A 1 117 ? 10.053 -9.033 -17.171 1.00 98.00 117 CYS A CA 1
ATOM 926 C C . CYS A 1 117 ? 10.189 -10.531 -17.483 1.00 98.00 117 CYS A C 1
ATOM 928 O O . CYS A 1 117 ? 10.997 -11.214 -16.859 1.00 98.00 117 CYS A O 1
ATOM 930 N N . VAL A 1 118 ? 9.453 -11.034 -18.476 1.00 98.06 118 VAL A N 1
ATOM 931 C CA . VAL A 1 118 ? 9.527 -12.446 -18.882 1.00 98.06 118 VAL A CA 1
ATOM 932 C C . VAL A 1 118 ? 10.913 -12.808 -19.414 1.00 98.06 118 VAL A C 1
ATOM 934 O O . VAL A 1 118 ? 11.434 -13.872 -19.086 1.00 98.06 118 VAL A O 1
ATOM 937 N N . ALA A 1 119 ? 11.545 -11.922 -20.189 1.00 97.94 119 ALA A N 1
ATOM 938 C CA . ALA A 1 119 ? 12.900 -12.134 -20.698 1.00 97.94 119 ALA A CA 1
ATOM 939 C C . ALA A 1 119 ? 13.959 -12.216 -19.580 1.00 97.94 119 ALA A C 1
ATOM 941 O O . ALA A 1 119 ? 14.924 -12.966 -19.707 1.00 97.94 119 ALA A O 1
ATOM 942 N N . GLU A 1 120 ? 13.756 -11.501 -18.471 1.00 96.75 120 GLU A N 1
ATOM 943 C CA . GLU A 1 120 ? 14.590 -11.568 -17.258 1.00 96.75 120 GLU A CA 1
ATOM 944 C C . GLU A 1 120 ? 14.226 -12.757 -16.339 1.00 96.75 120 GLU A C 1
ATOM 946 O O . GLU A 1 120 ? 14.825 -12.932 -15.279 1.00 96.75 120 GLU A O 1
ATOM 951 N N . GLY A 1 121 ? 13.265 -13.600 -16.735 1.00 96.94 121 GLY A N 1
ATOM 952 C CA . GLY A 1 121 ? 12.888 -14.819 -16.016 1.00 96.94 121 GLY A CA 1
ATOM 953 C C . GLY A 1 121 ? 11.786 -14.646 -14.967 1.00 96.94 121 GLY A C 1
ATOM 954 O O . GLY A 1 121 ? 11.504 -15.595 -14.235 1.00 96.94 121 GLY A O 1
ATOM 955 N N . TYR A 1 122 ? 11.137 -13.480 -14.890 1.00 97.25 122 TYR A N 1
ATOM 956 C CA . TYR A 1 122 ? 9.951 -13.309 -14.050 1.00 97.25 122 TYR A CA 1
ATOM 957 C C . TYR A 1 122 ? 8.741 -13.969 -14.728 1.00 97.25 122 TYR A C 1
ATOM 959 O O . TYR A 1 122 ? 8.422 -13.615 -15.865 1.00 97.25 122 TYR A O 1
ATOM 967 N N . PRO A 1 123 ? 8.054 -14.920 -14.070 1.00 97.06 123 PRO A N 1
ATOM 968 C CA . PRO A 1 123 ? 6.906 -15.581 -14.672 1.00 97.06 123 PRO A CA 1
ATOM 969 C C . PRO A 1 123 ? 5.746 -14.601 -14.862 1.00 97.06 123 PRO A C 1
ATOM 971 O O . PRO A 1 123 ? 5.635 -13.589 -14.166 1.00 97.06 123 PRO A O 1
ATOM 974 N N . ILE A 1 124 ? 4.872 -14.920 -15.813 1.00 96.62 124 ILE A N 1
ATOM 975 C CA . ILE A 1 124 ? 3.575 -14.257 -15.916 1.00 96.62 124 ILE A CA 1
ATOM 976 C C . ILE A 1 124 ? 2.698 -14.772 -14.780 1.00 96.62 124 ILE A C 1
ATOM 978 O O . ILE A 1 124 ? 2.592 -15.981 -14.580 1.00 96.62 124 ILE A O 1
ATOM 982 N N . ASP A 1 125 ? 2.048 -13.845 -14.092 1.00 94.81 125 ASP A N 1
ATOM 983 C CA . ASP A 1 125 ? 1.081 -14.126 -13.048 1.00 94.81 125 ASP A CA 1
ATOM 984 C C . ASP A 1 125 ? -0.256 -13.471 -13.393 1.00 94.81 125 ASP A C 1
ATOM 986 O O . ASP A 1 125 ? -0.369 -12.252 -13.536 1.00 94.81 125 ASP A O 1
ATOM 990 N N . GLU A 1 126 ? -1.290 -14.285 -13.553 1.00 93.25 126 GLU A N 1
ATOM 991 C CA . GLU A 1 126 ? -2.624 -13.786 -13.875 1.00 93.25 126 GLU A CA 1
ATOM 992 C C . GLU A 1 126 ? -3.321 -13.174 -12.655 1.00 93.25 126 GLU A C 1
ATOM 994 O O . GLU A 1 126 ? -4.170 -12.292 -12.819 1.00 93.25 126 GLU A O 1
ATOM 999 N N . ASP A 1 127 ? -2.926 -13.566 -11.441 1.00 93.69 127 ASP A N 1
ATOM 1000 C CA . ASP A 1 127 ? -3.563 -13.124 -10.212 1.00 93.69 127 ASP A CA 1
ATOM 1001 C C . ASP A 1 127 ? -2.572 -12.726 -9.113 1.00 93.69 127 ASP A C 1
ATOM 1003 O O . ASP A 1 127 ? -2.193 -13.508 -8.243 1.00 93.69 127 ASP A O 1
ATOM 1007 N N . GLN A 1 128 ? -2.282 -11.425 -9.062 1.00 92.06 128 GLN A N 1
ATOM 1008 C CA . GLN A 1 128 ? -1.444 -10.832 -8.020 1.00 92.06 128 GLN A CA 1
ATOM 1009 C C . GLN A 1 128 ? -1.974 -11.009 -6.577 1.00 92.06 128 GLN A C 1
ATOM 1011 O O . GLN A 1 128 ? -1.251 -10.722 -5.624 1.00 92.06 128 GLN A O 1
ATOM 1016 N N . ASN A 1 129 ? -3.243 -11.394 -6.398 1.00 95.19 129 ASN A N 1
ATOM 1017 C CA . ASN A 1 129 ? -3.858 -11.602 -5.085 1.00 95.19 129 ASN A CA 1
ATOM 1018 C C . ASN A 1 129 ? -3.883 -13.079 -4.651 1.00 95.19 129 ASN A C 1
ATOM 1020 O O . ASN A 1 129 ? -4.307 -13.351 -3.521 1.00 95.19 129 ASN A O 1
ATOM 1024 N N . HIS A 1 130 ? -3.406 -14.002 -5.493 1.00 95.00 130 HIS A N 1
ATOM 1025 C CA . HIS A 1 130 ? -3.239 -15.406 -5.140 1.00 95.00 130 HIS A CA 1
ATOM 1026 C C . HIS A 1 130 ? -2.157 -15.541 -4.052 1.00 95.00 130 HIS A C 1
ATOM 1028 O O . HIS A 1 130 ? -1.132 -14.858 -4.130 1.00 95.00 130 HIS A O 1
ATOM 1034 N N . PRO A 1 131 ? -2.312 -16.418 -3.042 1.00 94.25 131 PRO A N 1
ATOM 1035 C CA . PRO A 1 131 ? -1.325 -16.562 -1.963 1.00 94.25 131 PRO A CA 1
ATOM 1036 C C . PRO A 1 131 ? 0.079 -16.954 -2.442 1.00 94.25 131 PRO A C 1
ATOM 1038 O O . PRO A 1 131 ? 1.060 -16.620 -1.788 1.00 94.25 131 PRO A O 1
ATOM 1041 N N . GLU A 1 132 ? 0.175 -17.636 -3.583 1.00 93.00 132 GLU A N 1
ATOM 1042 C CA . GLU A 1 132 ? 1.443 -18.067 -4.195 1.00 93.00 132 GLU A CA 1
ATOM 1043 C C . GLU A 1 132 ? 1.916 -17.137 -5.331 1.00 93.00 132 GLU A C 1
ATOM 1045 O O . GLU A 1 132 ? 2.790 -17.500 -6.117 1.00 93.00 132 GLU A O 1
ATOM 1050 N N . SER A 1 133 ? 1.315 -15.949 -5.446 1.00 93.06 133 SER A N 1
ATOM 1051 C CA . SER A 1 133 ? 1.597 -14.979 -6.505 1.00 93.06 133 SER A CA 1
ATOM 1052 C C . SER A 1 133 ? 3.075 -14.565 -6.552 1.00 93.06 133 SER A C 1
ATOM 1054 O O . SER A 1 133 ? 3.681 -14.198 -5.540 1.00 93.06 133 SER A O 1
ATOM 1056 N N . THR A 1 134 ? 3.656 -14.568 -7.754 1.00 93.75 134 THR A N 1
ATOM 1057 C CA . THR A 1 134 ? 5.010 -14.064 -8.017 1.00 93.75 134 THR A CA 1
ATOM 1058 C C . THR A 1 134 ? 5.193 -13.721 -9.493 1.00 93.75 134 THR A C 1
ATOM 1060 O O . THR A 1 134 ? 4.703 -14.434 -10.361 1.00 93.75 134 THR A O 1
ATOM 1063 N N . GLY A 1 135 ? 5.947 -12.660 -9.795 1.00 94.56 135 GLY A N 1
ATOM 1064 C CA . GLY A 1 135 ? 6.282 -12.269 -11.168 1.00 94.56 135 GLY A CA 1
ATOM 1065 C C . GLY A 1 135 ? 5.571 -11.004 -11.649 1.00 94.56 135 GLY A C 1
ATOM 1066 O O . GLY A 1 135 ? 5.491 -10.016 -10.916 1.00 94.56 135 GLY A O 1
ATOM 1067 N N . VAL A 1 136 ? 5.140 -10.997 -12.913 1.00 96.12 136 VAL A N 1
ATOM 1068 C CA . VAL A 1 136 ? 4.517 -9.835 -13.568 1.00 96.12 136 VAL A CA 1
ATOM 1069 C C . VAL A 1 136 ? 3.033 -10.072 -13.824 1.00 96.12 136 VAL A C 1
ATOM 1071 O O . VAL A 1 136 ? 2.657 -11.065 -14.441 1.00 96.12 136 VAL A O 1
ATOM 1074 N N . SER A 1 137 ? 2.192 -9.136 -13.371 1.00 93.50 137 SER A N 1
ATOM 1075 C CA . SER A 1 137 ? 0.738 -9.311 -13.361 1.00 93.50 137 SER A CA 1
ATOM 1076 C C . SER A 1 137 ? -0.045 -8.073 -13.812 1.00 93.50 137 SER A C 1
ATOM 1078 O O . SER A 1 137 ? 0.364 -6.931 -13.540 1.00 93.50 137 SER A O 1
ATOM 1080 N N . PRO A 1 138 ? -1.219 -8.256 -14.452 1.00 93.19 138 PRO A N 1
ATOM 1081 C CA . PRO A 1 138 ? -2.230 -7.216 -14.545 1.00 93.19 138 PRO A CA 1
ATOM 1082 C C . PRO A 1 138 ? -2.596 -6.657 -13.162 1.00 93.19 138 PRO A C 1
ATOM 1084 O O . PRO A 1 138 ? -2.867 -7.370 -12.201 1.00 93.19 138 PRO A O 1
ATOM 1087 N N . ARG A 1 139 ? -2.689 -5.332 -13.053 1.00 91.75 139 ARG A N 1
ATOM 1088 C CA . ARG A 1 139 ? -3.031 -4.696 -11.777 1.00 91.75 139 ARG A CA 1
ATOM 1089 C C . ARG A 1 139 ? -4.497 -4.943 -11.401 1.00 91.75 139 ARG A C 1
ATOM 1091 O O . ARG A 1 139 ? -5.385 -4.425 -12.083 1.00 91.75 139 ARG A O 1
ATOM 1098 N N . ALA A 1 140 ? -4.731 -5.605 -10.268 1.00 94.50 140 ALA A N 1
ATOM 1099 C CA . ALA A 1 140 ? -6.035 -5.663 -9.610 1.00 94.50 140 ALA A CA 1
ATOM 1100 C C . ALA A 1 140 ? -6.482 -4.260 -9.167 1.00 94.50 140 ALA A C 1
ATOM 1102 O O . ALA A 1 140 ? -5.757 -3.537 -8.465 1.00 94.50 140 ALA A O 1
ATOM 1103 N N . ARG A 1 141 ? -7.669 -3.841 -9.612 1.00 94.75 141 ARG A N 1
ATOM 1104 C CA . ARG A 1 141 ? -8.211 -2.505 -9.350 1.00 94.75 141 ARG A CA 1
ATOM 1105 C C . ARG A 1 141 ? -9.666 -2.546 -8.923 1.00 94.75 141 ARG A C 1
ATOM 1107 O O . ARG A 1 141 ? -10.443 -3.343 -9.432 1.00 94.75 141 ARG A O 1
ATOM 1114 N N . ASN A 1 142 ? -10.052 -1.589 -8.086 1.00 95.12 142 ASN A N 1
ATOM 1115 C CA . ASN A 1 142 ? -11.445 -1.335 -7.717 1.00 95.12 142 ASN A CA 1
ATOM 1116 C C . ASN A 1 142 ? -12.025 -0.138 -8.495 1.00 95.12 142 ASN A C 1
ATOM 1118 O O . ASN A 1 142 ? -12.545 0.827 -7.924 1.00 95.12 142 ASN A O 1
ATOM 1122 N N . THR A 1 143 ? -11.899 -0.198 -9.821 1.00 93.38 143 THR A N 1
ATOM 1123 C CA . THR A 1 143 ? -12.459 0.791 -10.751 1.00 93.38 143 THR A CA 1
ATOM 1124 C C . THR A 1 143 ? -13.372 0.087 -11.728 1.00 93.38 143 THR A C 1
ATOM 1126 O O . THR A 1 143 ? -12.906 -0.753 -12.497 1.00 93.38 143 THR A O 1
ATOM 1129 N N . ILE A 1 144 ? -14.648 0.456 -11.724 1.00 92.56 144 ILE A N 1
ATOM 1130 C CA . ILE A 1 144 ? -15.679 -0.144 -12.570 1.00 92.56 144 ILE A CA 1
ATOM 1131 C C . ILE A 1 144 ? -16.176 0.926 -13.529 1.00 92.56 144 ILE A C 1
ATOM 1133 O O . ILE A 1 144 ? -16.579 1.998 -13.094 1.00 92.56 144 ILE A O 1
ATOM 1137 N N . ASP A 1 145 ? -16.057 0.668 -14.831 1.00 88.50 145 ASP A N 1
ATOM 1138 C CA . ASP A 1 145 ? -16.507 1.563 -15.906 1.00 88.50 145 ASP A CA 1
ATOM 1139 C C . ASP A 1 145 ? -16.014 3.014 -15.751 1.00 88.50 145 ASP A C 1
ATOM 1141 O O . ASP A 1 145 ? -16.738 3.989 -15.934 1.00 88.50 145 ASP A O 1
ATOM 1145 N N . GLY A 1 146 ? -14.742 3.155 -15.361 1.00 87.19 146 GLY A N 1
ATOM 1146 C CA . GLY A 1 146 ? -14.095 4.449 -15.116 1.00 87.19 146 GLY A CA 1
ATOM 1147 C C . GLY A 1 146 ? -14.438 5.095 -13.767 1.00 87.19 146 GLY A C 1
ATOM 1148 O O . GLY A 1 146 ? -13.855 6.123 -13.418 1.00 87.19 146 GLY A O 1
ATOM 1149 N N . VAL A 1 147 ? -15.321 4.487 -12.974 1.00 91.06 147 VAL A N 1
ATOM 1150 C CA . VAL A 1 147 ? -15.736 4.969 -11.655 1.00 91.06 147 VAL A CA 1
ATOM 1151 C C . VAL A 1 147 ? -14.881 4.345 -10.560 1.00 91.06 147 VAL A C 1
ATOM 1153 O O . VAL A 1 147 ? -14.718 3.132 -10.457 1.00 91.06 147 VAL A O 1
ATOM 1156 N N . ARG A 1 148 ? -14.340 5.206 -9.698 1.00 93.12 148 ARG A N 1
ATOM 1157 C CA . ARG A 1 148 ? -13.629 4.818 -8.478 1.00 93.12 148 ARG A CA 1
ATOM 1158 C C . ARG A 1 148 ? -14.599 4.237 -7.451 1.00 93.12 148 ARG A C 1
ATOM 1160 O O . ARG A 1 148 ? -15.436 4.973 -6.933 1.00 93.12 148 ARG A O 1
ATOM 1167 N N . MET A 1 149 ? -14.379 2.999 -7.027 1.00 95.88 149 MET A N 1
ATOM 1168 C CA . MET A 1 149 ? -15.220 2.350 -6.017 1.00 95.88 149 MET A CA 1
ATOM 1169 C C . MET A 1 149 ? -14.676 2.600 -4.602 1.00 95.88 149 MET A C 1
ATOM 1171 O O . MET A 1 149 ? -13.970 1.779 -4.017 1.00 95.88 149 MET A O 1
ATOM 1175 N N . SER A 1 150 ? -14.939 3.798 -4.069 1.00 95.69 150 SER A N 1
ATOM 1176 C CA . SER A 1 150 ? -14.530 4.185 -2.707 1.00 95.69 150 SER A CA 1
ATOM 1177 C C . SER A 1 150 ? -15.331 3.450 -1.626 1.00 95.69 150 SER A C 1
ATOM 1179 O O . SER A 1 150 ? -16.444 2.993 -1.869 1.00 95.69 150 SER A O 1
ATOM 1181 N N . MET A 1 151 ? -14.829 3.420 -0.389 1.00 96.25 151 MET A N 1
ATOM 1182 C CA . MET A 1 151 ? -15.552 2.795 0.730 1.00 96.25 151 MET A CA 1
ATOM 1183 C C . MET A 1 151 ? -16.817 3.563 1.136 1.00 96.25 151 MET A C 1
ATOM 1185 O O . MET A 1 151 ? -17.700 3.000 1.776 1.00 96.25 151 MET A O 1
ATOM 1189 N N . ALA A 1 152 ? -16.960 4.826 0.720 1.00 95.81 152 ALA A N 1
ATOM 1190 C CA . ALA A 1 152 ? -18.238 5.522 0.840 1.00 95.81 152 ALA A CA 1
ATOM 1191 C C . ALA A 1 152 ? -19.302 4.909 -0.080 1.00 95.81 152 ALA A C 1
ATOM 1193 O O . ALA A 1 152 ? -20.426 4.702 0.358 1.00 95.81 152 ALA A O 1
ATOM 1194 N N . ILE A 1 153 ? -18.935 4.594 -1.325 1.00 95.56 153 ILE A N 1
ATOM 1195 C CA . ILE A 1 153 ? -19.836 3.969 -2.304 1.00 95.56 153 ILE A CA 1
ATOM 1196 C C . ILE A 1 153 ? -20.124 2.524 -1.887 1.00 95.56 153 ILE A C 1
ATOM 1198 O O . ILE A 1 153 ? -21.278 2.126 -1.794 1.00 95.56 153 ILE A O 1
ATOM 1202 N N . ASN A 1 154 ? -19.080 1.766 -1.557 1.00 96.81 154 ASN A N 1
ATOM 1203 C CA . ASN A 1 154 ? -19.206 0.323 -1.360 1.00 96.81 154 ASN A CA 1
ATOM 1204 C C . ASN A 1 154 ? -19.851 -0.053 -0.019 1.00 96.81 154 ASN A C 1
ATOM 1206 O O . ASN A 1 154 ? -20.660 -0.969 0.026 1.00 96.81 154 ASN A O 1
ATOM 1210 N N . TYR A 1 155 ? -19.535 0.653 1.074 1.00 97.25 155 TYR A N 1
ATOM 1211 C CA . TYR A 1 155 ? -20.023 0.292 2.414 1.00 97.25 155 TYR A CA 1
ATOM 1212 C C . TYR A 1 155 ? -21.083 1.244 2.963 1.00 97.25 155 TYR A C 1
ATOM 1214 O O . TYR A 1 155 ? -22.056 0.802 3.575 1.00 97.25 155 TYR A O 1
ATOM 1222 N N . LEU A 1 156 ? -20.903 2.558 2.790 1.00 95.56 156 LEU A N 1
ATOM 1223 C CA . LEU A 1 156 ? -21.836 3.524 3.373 1.00 95.56 156 LEU A CA 1
ATOM 1224 C C . LEU A 1 156 ? -23.099 3.676 2.529 1.00 95.56 156 LEU A C 1
ATOM 1226 O O . LEU A 1 156 ? -24.183 3.746 3.102 1.00 95.56 156 LEU A O 1
ATOM 1230 N N . ASP A 1 157 ? -22.997 3.703 1.199 1.00 94.75 157 ASP A N 1
ATOM 1231 C CA . ASP A 1 157 ? -24.159 3.957 0.342 1.00 94.75 157 ASP A CA 1
ATOM 1232 C C . ASP A 1 157 ? -25.204 2.838 0.433 1.00 94.75 157 ASP A C 1
ATOM 1234 O O . ASP A 1 157 ? -26.399 3.107 0.552 1.00 94.75 157 ASP A O 1
ATOM 1238 N N . ILE A 1 158 ? -24.758 1.586 0.548 1.00 94.38 158 ILE A N 1
ATOM 1239 C CA . ILE A 1 158 ? -25.649 0.438 0.766 1.00 94.38 158 ILE A CA 1
ATOM 1240 C C . ILE A 1 158 ? -26.281 0.411 2.168 1.00 94.38 158 ILE A C 1
ATOM 1242 O O . ILE A 1 158 ? -27.269 -0.286 2.378 1.00 94.38 158 ILE A O 1
ATOM 1246 N N . ALA A 1 159 ? -25.744 1.151 3.144 1.00 95.31 159 ALA A N 1
ATOM 1247 C CA . ALA A 1 159 ? -26.209 1.136 4.535 1.00 95.31 159 ALA A CA 1
ATOM 1248 C C . ALA A 1 159 ? -26.903 2.435 4.977 1.00 95.31 159 ALA A C 1
ATOM 1250 O O . ALA A 1 159 ? -27.610 2.439 5.984 1.00 95.31 159 ALA A O 1
ATOM 1251 N N . ARG A 1 160 ? -26.740 3.540 4.240 1.00 94.31 160 ARG A N 1
ATOM 1252 C CA . ARG A 1 160 ? -27.185 4.891 4.640 1.00 94.31 160 ARG A CA 1
ATOM 1253 C C . ARG A 1 160 ? -28.688 5.044 4.864 1.00 94.31 160 ARG A C 1
ATOM 1255 O O . ARG A 1 160 ? -29.106 6.022 5.470 1.00 94.31 160 ARG A O 1
ATOM 1262 N N . HIS A 1 161 ? -29.493 4.129 4.329 1.00 95.19 161 HIS A N 1
ATOM 1263 C CA . HIS A 1 161 ? -30.947 4.132 4.486 1.00 95.19 161 HIS A CA 1
ATOM 1264 C C . HIS A 1 161 ? -31.398 3.557 5.840 1.00 95.19 161 HIS A C 1
ATOM 1266 O O . HIS A 1 161 ? -32.573 3.651 6.190 1.00 95.19 161 HIS A O 1
ATOM 1272 N N . ARG A 1 162 ? -30.492 2.934 6.605 1.00 97.50 162 ARG A N 1
ATOM 1273 C CA . ARG A 1 162 ? -30.812 2.316 7.893 1.00 97.50 162 ARG A CA 1
ATOM 1274 C C . ARG A 1 162 ? -31.071 3.388 8.953 1.00 97.50 162 ARG A C 1
ATOM 1276 O O . ARG A 1 162 ? -30.218 4.232 9.209 1.00 97.50 162 ARG A O 1
ATOM 1283 N N . LEU A 1 163 ? -32.216 3.302 9.633 1.00 97.06 163 LEU A N 1
ATOM 1284 C CA . LEU A 1 163 ? -32.635 4.273 10.659 1.00 97.06 163 LEU A CA 1
ATOM 1285 C C . LEU A 1 163 ? -31.691 4.341 11.872 1.00 97.06 163 LEU A C 1
ATOM 1287 O O . LEU A 1 163 ? -31.678 5.336 12.589 1.00 97.06 163 LEU A O 1
ATOM 1291 N N . ASN A 1 164 ? -30.901 3.291 12.103 1.00 96.62 164 ASN A N 1
ATOM 1292 C CA . ASN A 1 164 ? -29.917 3.217 13.179 1.00 96.62 164 ASN A CA 1
ATOM 1293 C C . ASN A 1 164 ? -28.501 3.662 12.757 1.00 96.62 164 ASN A C 1
ATOM 1295 O O . ASN A 1 164 ? -27.571 3.511 13.545 1.00 96.62 164 ASN A O 1
ATOM 1299 N N . LEU A 1 165 ? -28.318 4.210 11.547 1.00 96.06 165 LEU A N 1
ATOM 1300 C CA . LEU A 1 165 ? -27.047 4.765 11.079 1.00 96.06 165 LEU A CA 1
ATOM 1301 C C . LEU A 1 165 ? -27.173 6.276 10.861 1.00 96.06 165 LEU A C 1
ATOM 1303 O O . LEU A 1 165 ? -27.939 6.741 10.024 1.00 96.06 165 LEU A O 1
ATOM 1307 N N . THR A 1 166 ? -26.371 7.057 11.585 1.00 94.12 166 THR A N 1
ATOM 1308 C CA . THR A 1 166 ? -26.266 8.510 11.388 1.00 94.12 166 THR A CA 1
ATOM 1309 C C . THR A 1 166 ? -24.875 8.862 10.877 1.00 94.12 166 THR A C 1
ATOM 1311 O O . THR A 1 166 ? -23.880 8.579 11.539 1.00 94.12 166 THR A O 1
ATOM 1314 N N . ILE A 1 167 ? -24.799 9.533 9.726 1.00 91.88 167 ILE A N 1
ATOM 1315 C CA . ILE A 1 167 ? -23.546 10.040 9.152 1.00 91.88 167 ILE A CA 1
ATOM 1316 C C . ILE A 1 167 ? -23.517 11.559 9.324 1.00 91.88 167 ILE A C 1
ATOM 1318 O O . ILE A 1 167 ? -24.397 12.263 8.831 1.00 91.88 167 ILE A O 1
ATOM 1322 N N . ARG A 1 168 ? -22.496 12.078 10.014 1.00 90.31 168 ARG A N 1
ATOM 1323 C CA . ARG A 1 168 ? -22.284 13.521 10.201 1.00 90.31 168 ARG A CA 1
ATOM 1324 C C . ARG A 1 168 ? -21.049 13.983 9.436 1.00 90.31 168 ARG A C 1
ATOM 1326 O O . ARG A 1 168 ? -19.936 13.577 9.753 1.00 90.31 168 ARG A O 1
ATOM 1333 N N . ALA A 1 169 ? -21.251 14.838 8.438 1.00 89.38 169 ALA A N 1
ATOM 1334 C CA . ALA A 1 169 ? -20.163 15.484 7.709 1.00 89.38 169 ALA A CA 1
ATOM 1335 C C . ALA A 1 169 ? -19.651 16.726 8.456 1.00 89.38 169 ALA A C 1
ATOM 1337 O O . ALA A 1 169 ? -20.373 17.310 9.262 1.00 89.38 169 ALA A O 1
ATOM 1338 N N . ASN A 1 170 ? -18.422 17.152 8.145 1.00 88.00 170 ASN A N 1
ATOM 1339 C CA . ASN A 1 170 ? -17.795 18.367 8.687 1.00 88.00 170 ASN A CA 1
ATOM 1340 C C . ASN A 1 170 ? -17.679 18.398 10.222 1.00 88.00 170 ASN A C 1
ATOM 1342 O O . ASN A 1 170 ? -17.714 19.465 10.831 1.00 88.00 170 ASN A O 1
ATOM 1346 N N . VAL A 1 171 ? -17.523 17.230 10.847 1.00 86.94 171 VAL A N 1
ATOM 1347 C CA . VAL A 1 171 ? -17.271 17.100 12.285 1.00 86.94 171 VAL A CA 1
ATOM 1348 C C . VAL A 1 171 ? -15.844 16.606 12.499 1.00 86.94 171 VAL A C 1
ATOM 1350 O O . VAL A 1 171 ? -15.460 15.569 11.963 1.00 86.94 171 VAL A O 1
ATOM 1353 N N . THR A 1 172 ? -15.070 17.337 13.299 1.00 84.69 172 THR A N 1
ATOM 1354 C CA . THR A 1 172 ? -13.730 16.926 13.738 1.00 84.69 172 THR A CA 1
ATOM 1355 C C . THR A 1 172 ? -13.827 16.331 15.138 1.00 84.69 172 THR A C 1
ATOM 1357 O O . THR A 1 172 ? -14.240 17.022 16.070 1.00 84.69 172 THR A O 1
ATOM 1360 N N . ALA A 1 173 ? -13.436 15.066 15.298 1.00 82.06 173 ALA A N 1
ATOM 1361 C CA . ALA A 1 173 ? -13.271 14.463 16.618 1.00 82.06 173 ALA A CA 1
ATOM 1362 C C . ALA A 1 173 ? -12.062 15.096 17.329 1.00 82.06 173 ALA A C 1
ATOM 1364 O O . ALA A 1 173 ? -11.017 15.296 16.710 1.00 82.06 173 ALA A O 1
ATOM 1365 N N . ARG A 1 174 ? -12.201 15.424 18.617 1.00 70.25 174 ARG A N 1
ATOM 1366 C CA . ARG A 1 174 ? -11.124 15.993 19.439 1.00 70.25 174 ARG A CA 1
ATOM 1367 C C . ARG A 1 174 ? -10.740 14.989 20.529 1.00 70.25 174 ARG A C 1
ATOM 1369 O O . ARG A 1 174 ? -11.629 14.595 21.279 1.00 70.25 174 ARG A O 1
ATOM 1376 N N . PRO A 1 175 ? -9.475 14.549 20.606 1.00 58.91 175 PRO A N 1
ATOM 1377 C CA . PRO A 1 175 ? -8.992 13.763 21.732 1.00 58.91 175 PRO A CA 1
ATOM 1378 C C . PRO A 1 175 ? -8.527 14.676 22.877 1.00 58.91 175 PRO A C 1
ATOM 1380 O O . PRO A 1 175 ? -7.905 15.706 22.625 1.00 58.91 175 PRO A O 1
ATOM 1383 N N . ASP A 1 176 ? -8.756 14.266 24.127 1.00 49.06 176 ASP A N 1
ATOM 1384 C CA . ASP A 1 176 ? -8.264 14.990 25.311 1.00 49.06 176 ASP A CA 1
ATOM 1385 C C . ASP A 1 176 ? -6.771 14.715 25.617 1.00 49.06 176 ASP A C 1
ATOM 1387 O O . ASP A 1 176 ? -6.171 15.425 26.419 1.00 49.06 176 ASP A O 1
ATOM 1391 N N . SER A 1 177 ? -6.123 13.726 24.975 1.00 40.69 177 SER A N 1
ATOM 1392 C CA . SER A 1 177 ? -4.650 13.576 24.948 1.00 40.69 177 SER A CA 1
ATOM 1393 C C . SER A 1 177 ? -4.179 12.447 24.010 1.00 40.69 177 SER A C 1
ATOM 1395 O O . SER A 1 177 ? -4.677 11.330 24.082 1.00 40.69 177 SER A O 1
ATOM 1397 N N . ILE A 1 178 ? -3.181 12.706 23.153 1.00 45.22 178 ILE A N 1
ATOM 1398 C CA . ILE A 1 178 ? -2.381 11.676 22.452 1.00 45.22 178 ILE A CA 1
ATOM 1399 C C . ILE A 1 178 ? -0.900 12.048 22.632 1.00 45.22 178 ILE A C 1
ATOM 1401 O O . ILE A 1 178 ? -0.528 13.206 22.453 1.00 45.22 178 ILE A O 1
ATOM 1405 N N . ARG A 1 179 ? -0.038 11.093 23.007 1.00 47.72 179 ARG A N 1
ATOM 1406 C CA . ARG A 1 179 ? 1.429 11.269 23.077 1.00 47.72 179 ARG A CA 1
ATOM 1407 C C . ARG A 1 179 ? 2.130 10.363 22.055 1.00 47.72 179 ARG A C 1
ATOM 1409 O O . ARG A 1 179 ? 1.545 9.376 21.631 1.00 47.72 179 ARG A O 1
ATOM 1416 N N . ARG A 1 180 ? 3.352 10.774 21.669 1.00 45.09 180 ARG A N 1
ATOM 1417 C CA . ARG A 1 180 ? 4.278 10.228 20.643 1.00 45.09 180 ARG A CA 1
ATOM 1418 C C . ARG A 1 180 ? 3.997 8.796 20.156 1.00 45.09 180 ARG A C 1
ATOM 1420 O O . ARG A 1 180 ? 3.938 7.883 20.971 1.00 45.09 180 ARG A O 1
ATOM 1427 N N . GLN A 1 181 ? 3.981 8.601 18.833 1.00 52.38 181 GLN A N 1
ATOM 1428 C CA . GLN A 1 181 ? 3.815 7.291 18.193 1.00 52.38 181 GLN A CA 1
ATOM 1429 C C . GLN A 1 181 ? 4.855 7.060 17.082 1.00 52.38 181 GLN A C 1
ATOM 1431 O O . GLN A 1 181 ? 5.196 7.980 16.336 1.00 52.38 181 GLN A O 1
ATOM 1436 N N . LYS A 1 182 ? 5.360 5.824 16.968 1.00 44.25 182 LYS A N 1
ATOM 1437 C CA . LYS A 1 182 ? 6.240 5.383 15.869 1.00 44.25 182 LYS A CA 1
ATOM 1438 C C . LYS A 1 182 ? 5.407 4.729 14.775 1.00 44.25 182 LYS A C 1
ATOM 1440 O O . LYS A 1 182 ? 4.484 4.000 15.102 1.00 44.25 182 LYS A O 1
ATOM 1445 N N . GLY A 1 183 ? 5.725 4.975 13.507 1.00 42.09 183 GLY A N 1
ATOM 1446 C CA . GLY A 1 183 ? 4.980 4.438 12.365 1.00 42.09 183 GLY A CA 1
ATOM 1447 C C . GLY A 1 183 ? 5.892 3.861 11.287 1.00 42.09 183 GLY A C 1
ATOM 1448 O O . GLY A 1 183 ? 7.053 4.241 11.160 1.00 42.09 183 GLY A O 1
ATOM 1449 N N . LEU A 1 184 ? 5.345 2.953 10.489 1.00 53.44 184 LEU A N 1
ATOM 1450 C CA . LEU A 1 184 ? 5.991 2.319 9.345 1.00 53.44 184 LEU A CA 1
ATOM 1451 C C . LEU A 1 184 ? 5.449 2.907 8.050 1.00 53.44 184 LEU A C 1
ATOM 1453 O O . LEU A 1 184 ? 4.301 3.350 7.985 1.00 53.44 184 LEU A O 1
ATOM 1457 N N . SER A 1 185 ? 6.269 2.926 7.003 1.00 51.56 185 SER A N 1
ATOM 1458 C CA . SER A 1 185 ? 5.837 3.412 5.693 1.00 51.56 185 SER A CA 1
ATOM 1459 C C . SER A 1 185 ? 6.730 2.914 4.562 1.00 51.56 185 SER A C 1
ATOM 1461 O O . SER A 1 185 ? 7.898 2.610 4.769 1.00 51.56 185 SER A O 1
ATOM 1463 N N . THR A 1 186 ? 6.179 2.834 3.348 1.00 49.78 186 THR A N 1
ATOM 1464 C CA . THR A 1 186 ? 6.908 2.362 2.158 1.00 49.78 186 THR A CA 1
ATOM 1465 C C . THR A 1 186 ? 7.403 3.516 1.284 1.00 49.78 186 THR A C 1
ATOM 1467 O O . THR A 1 186 ? 6.743 4.553 1.123 1.00 49.78 186 THR A O 1
ATOM 1470 N N . VAL A 1 187 ? 8.591 3.345 0.705 1.00 45.47 187 VAL A N 1
ATOM 1471 C CA . VAL A 1 187 ? 9.303 4.366 -0.085 1.00 45.47 187 VAL A CA 1
ATOM 1472 C C . VAL A 1 187 ? 9.105 4.136 -1.581 1.00 45.47 187 VAL A C 1
ATOM 1474 O O . VAL A 1 187 ? 8.993 2.992 -2.020 1.00 45.47 187 VAL A O 1
ATOM 1477 N N . ARG A 1 188 ? 9.099 5.209 -2.381 1.00 50.22 188 ARG A N 1
ATOM 1478 C CA . ARG A 1 188 ? 9.201 5.144 -3.851 1.00 50.22 188 ARG A CA 1
ATOM 1479 C C . ARG A 1 188 ? 10.012 6.321 -4.393 1.00 50.22 188 ARG A C 1
ATOM 1481 O O . ARG A 1 188 ? 9.912 7.391 -3.813 1.00 50.22 188 ARG A O 1
ATOM 1488 N N . PRO A 1 189 ? 10.709 6.231 -5.530 1.00 42.91 189 PRO A N 1
ATOM 1489 C CA . PRO A 1 189 ? 11.267 7.400 -6.200 1.00 42.91 189 PRO A CA 1
ATOM 1490 C C . PRO A 1 189 ? 10.185 8.402 -6.640 1.00 42.91 189 PRO A C 1
ATOM 1492 O O . PRO A 1 189 ? 9.036 8.044 -6.918 1.00 42.91 189 PRO A O 1
ATOM 1495 N N . LYS A 1 190 ? 10.545 9.682 -6.695 1.00 42.62 190 LYS A N 1
ATOM 1496 C CA . LYS A 1 190 ? 9.706 10.815 -7.079 1.00 42.62 190 LYS A CA 1
ATOM 1497 C C . LYS A 1 190 ? 10.030 11.230 -8.510 1.00 42.62 190 LYS A C 1
ATOM 1499 O O . LYS A 1 190 ? 11.170 11.526 -8.833 1.00 42.62 190 LYS A O 1
ATOM 1504 N N . TRP A 1 191 ? 8.987 11.380 -9.322 1.00 46.66 191 TRP A N 1
ATOM 1505 C CA . TRP A 1 191 ? 9.073 11.921 -10.679 1.00 46.66 191 TRP A CA 1
ATOM 1506 C C . TRP A 1 191 ? 8.536 13.351 -10.685 1.00 46.66 191 TRP A C 1
ATOM 1508 O O . TRP A 1 191 ? 7.343 13.566 -10.453 1.00 46.66 191 TRP A O 1
ATOM 1518 N N . ARG A 1 192 ? 9.389 14.350 -10.929 1.00 44.72 192 ARG A N 1
ATOM 1519 C CA . ARG A 1 192 ? 8.942 15.704 -11.291 1.00 44.72 192 ARG A CA 1
ATOM 1520 C C . ARG A 1 192 ? 9.913 16.340 -12.281 1.00 44.72 192 ARG A C 1
ATOM 1522 O O . ARG A 1 192 ? 10.856 17.003 -11.878 1.00 44.72 192 ARG A O 1
ATOM 1529 N N . SER A 1 193 ? 9.602 16.223 -13.567 1.00 38.81 193 SER A N 1
ATOM 1530 C CA . SER A 1 193 ? 9.890 17.299 -14.515 1.00 38.81 193 SER A CA 1
ATOM 1531 C C . SER A 1 193 ? 8.553 17.889 -14.944 1.00 38.81 193 SER A C 1
ATOM 1533 O O . SER A 1 193 ? 7.732 17.209 -15.552 1.00 38.81 193 SER A O 1
ATOM 1535 N N . THR A 1 194 ? 8.295 19.143 -14.580 1.00 43.31 194 THR A N 1
ATOM 1536 C CA . THR A 1 194 ? 7.128 19.913 -15.046 1.00 43.31 194 THR A CA 1
ATOM 1537 C C . THR A 1 194 ? 7.287 20.406 -16.487 1.00 43.31 194 THR A C 1
ATOM 1539 O O . THR A 1 194 ? 6.389 21.064 -17.001 1.00 43.31 194 THR A O 1
ATOM 1542 N N . THR A 1 195 ? 8.409 20.087 -17.139 1.00 47.06 195 THR A N 1
ATOM 1543 C CA . THR A 1 195 ? 8.780 20.621 -18.458 1.00 47.06 195 THR A CA 1
ATOM 1544 C C . THR A 1 195 ? 8.707 19.565 -19.568 1.00 47.06 195 THR A C 1
ATOM 1546 O O . THR A 1 195 ? 8.671 19.921 -20.741 1.00 47.06 195 THR A O 1
ATOM 1549 N N . ILE A 1 196 ? 8.635 18.271 -19.228 1.00 53.38 196 ILE A N 1
ATOM 1550 C CA . ILE A 1 196 ? 8.557 17.174 -20.206 1.00 53.38 196 ILE A CA 1
ATOM 1551 C C . ILE A 1 196 ? 7.120 16.647 -20.237 1.00 53.38 196 ILE A C 1
ATOM 1553 O O . ILE A 1 196 ? 6.667 15.976 -19.313 1.00 53.38 196 ILE A O 1
ATOM 1557 N N . LEU A 1 197 ? 6.383 16.971 -21.302 1.00 58.22 197 LEU A N 1
ATOM 1558 C CA . LEU A 1 197 ? 4.973 16.589 -21.460 1.00 58.22 197 LEU A CA 1
ATOM 1559 C C . LEU A 1 197 ? 4.775 15.130 -21.918 1.00 58.22 197 LEU A C 1
ATOM 1561 O O . LEU A 1 197 ? 3.676 14.603 -21.764 1.00 58.22 197 LEU A O 1
ATOM 1565 N N . ASN A 1 198 ? 5.829 14.467 -22.415 1.00 78.12 198 ASN A N 1
ATOM 1566 C CA . ASN A 1 198 ? 5.790 13.097 -22.936 1.00 78.12 198 ASN A CA 1
ATOM 1567 C C . ASN A 1 198 ? 6.886 12.235 -22.292 1.00 78.12 198 ASN A C 1
ATOM 1569 O O . ASN A 1 198 ? 8.013 12.207 -22.773 1.00 78.12 198 ASN A O 1
ATOM 1573 N N . TYR A 1 199 ? 6.557 11.532 -21.209 1.00 82.62 199 TYR A N 1
ATOM 1574 C CA . TYR A 1 199 ? 7.438 10.538 -20.592 1.00 82.62 199 TYR A CA 1
ATOM 1575 C C . TYR A 1 199 ? 6.644 9.293 -20.191 1.00 82.62 199 TYR A C 1
ATOM 1577 O O . TYR A 1 199 ? 5.445 9.368 -19.910 1.00 82.62 199 TYR A O 1
ATOM 1585 N N . ILE A 1 200 ? 7.332 8.155 -20.130 1.00 87.75 200 ILE A N 1
ATOM 1586 C CA . ILE A 1 200 ? 6.886 6.985 -19.372 1.00 87.75 200 ILE A CA 1
ATOM 1587 C C . ILE A 1 200 ? 7.693 6.919 -18.074 1.00 87.75 200 ILE A C 1
ATOM 1589 O O . ILE A 1 200 ? 8.830 7.380 -18.025 1.00 87.75 200 ILE A O 1
ATOM 1593 N N . GLY A 1 201 ? 7.101 6.386 -17.008 1.00 87.69 201 GLY A N 1
ATOM 1594 C CA . GLY A 1 201 ? 7.778 6.230 -15.723 1.00 87.69 201 GLY A CA 1
ATOM 1595 C C . GLY A 1 201 ? 7.660 4.798 -15.229 1.00 87.69 201 GLY A C 1
ATOM 1596 O O . GLY A 1 201 ? 6.550 4.275 -15.132 1.00 87.69 201 GLY A O 1
ATOM 1597 N N . MET A 1 202 ? 8.789 4.191 -14.876 1.00 90.50 202 MET A N 1
ATOM 1598 C CA . MET A 1 202 ? 8.842 2.902 -14.190 1.00 90.50 202 MET A CA 1
ATOM 1599 C C . MET A 1 202 ? 9.167 3.161 -12.722 1.00 90.50 202 MET A C 1
ATOM 1601 O O . MET A 1 202 ? 10.209 3.720 -12.415 1.00 90.50 202 MET A O 1
ATOM 1605 N N . SER A 1 203 ? 8.258 2.824 -11.808 1.00 87.88 203 SER A N 1
ATOM 1606 C CA . SER A 1 203 ? 8.445 3.112 -10.381 1.00 87.88 203 SER A CA 1
ATOM 1607 C C . SER A 1 203 ? 8.809 1.850 -9.615 1.00 87.88 203 SER A C 1
ATOM 1609 O O . SER A 1 203 ? 8.066 0.875 -9.663 1.00 87.88 203 SER A O 1
ATOM 1611 N N . ALA A 1 204 ? 9.898 1.914 -8.856 1.00 92.38 204 ALA A N 1
ATOM 1612 C CA . ALA A 1 204 ? 10.231 0.936 -7.831 1.00 92.38 204 ALA A CA 1
ATOM 1613 C C . ALA A 1 204 ? 9.640 1.364 -6.481 1.00 92.38 204 ALA A C 1
ATOM 1615 O O . ALA A 1 204 ? 9.632 2.549 -6.146 1.00 92.38 204 ALA A O 1
ATOM 1616 N N . SER A 1 205 ? 9.168 0.412 -5.684 1.00 92.00 205 SER A N 1
ATOM 1617 C CA . SER A 1 205 ? 8.725 0.671 -4.315 1.00 92.00 205 SER A CA 1
ATOM 1618 C C . SER A 1 205 ? 9.355 -0.345 -3.383 1.00 92.00 205 SER A C 1
ATOM 1620 O O . SER A 1 205 ? 9.228 -1.546 -3.615 1.00 92.00 205 SER A O 1
ATOM 1622 N N . LEU A 1 206 ? 9.989 0.134 -2.313 1.00 92.44 206 LEU A N 1
ATOM 1623 C CA . LEU A 1 206 ? 10.479 -0.751 -1.266 1.00 92.44 206 LEU A CA 1
ATOM 1624 C C . LEU A 1 206 ? 9.288 -1.223 -0.439 1.00 92.44 206 LEU A C 1
ATOM 1626 O O . LEU A 1 206 ? 8.695 -0.444 0.312 1.00 92.44 206 LEU A O 1
ATOM 1630 N N . GLN A 1 207 ? 8.927 -2.489 -0.616 1.00 90.56 207 GLN A N 1
ATOM 1631 C CA . GLN A 1 207 ? 7.950 -3.159 0.231 1.00 90.56 207 GLN A CA 1
ATOM 1632 C C . GLN A 1 207 ? 8.664 -3.718 1.463 1.00 90.56 207 GLN A C 1
ATOM 1634 O O . GLN A 1 207 ? 9.766 -4.260 1.333 1.00 90.56 207 GLN A O 1
ATOM 1639 N N . LEU A 1 208 ? 8.033 -3.595 2.635 1.00 90.00 208 LEU A N 1
ATOM 1640 C CA . LEU 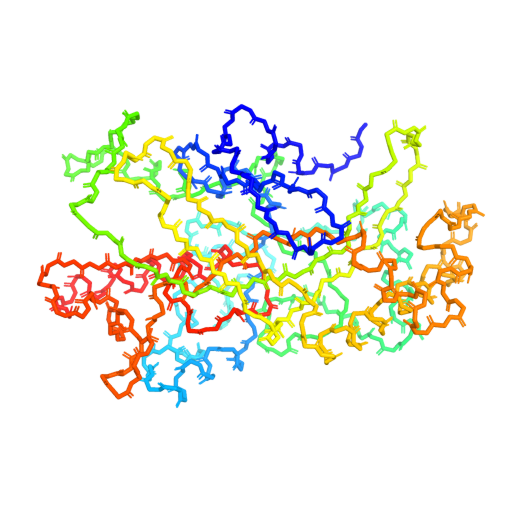A 1 208 ? 8.605 -3.990 3.925 1.00 90.00 208 LEU A CA 1
ATOM 1641 C C . LEU A 1 208 ? 9.975 -3.336 4.185 1.00 90.00 208 LEU A C 1
ATOM 1643 O O . LEU A 1 208 ? 11.021 -3.982 4.095 1.00 90.00 208 LEU A O 1
ATOM 1647 N N . ALA A 1 209 ? 9.957 -2.022 4.411 1.00 91.75 209 ALA A N 1
ATOM 1648 C CA . ALA A 1 209 ? 11.142 -1.271 4.814 1.00 91.75 209 ALA A CA 1
ATOM 1649 C C . ALA A 1 209 ? 11.512 -1.601 6.266 1.00 91.75 209 ALA A C 1
ATOM 1651 O O . ALA A 1 209 ? 10.624 -1.821 7.092 1.00 91.75 209 ALA A O 1
ATOM 1652 N N . LEU A 1 210 ? 12.807 -1.609 6.572 1.00 92.50 210 LEU A N 1
ATOM 1653 C CA . LEU A 1 210 ? 13.294 -1.751 7.944 1.00 92.50 210 LEU A CA 1
ATOM 1654 C C . LEU A 1 210 ? 13.200 -0.423 8.708 1.00 92.50 210 LEU A C 1
ATOM 1656 O O . LEU A 1 210 ? 12.888 -0.408 9.900 1.00 92.50 210 LEU A O 1
ATOM 1660 N N . GLY A 1 211 ? 13.433 0.694 8.012 1.00 89.94 211 GLY A N 1
ATOM 1661 C CA . GLY A 1 211 ? 13.357 2.034 8.576 1.00 89.94 211 GLY A CA 1
ATOM 1662 C C . GLY A 1 211 ? 11.962 2.390 9.096 1.00 89.94 211 GLY A C 1
ATOM 1663 O O . GLY A 1 211 ? 10.933 2.046 8.510 1.00 89.94 211 GLY A O 1
ATOM 1664 N N . GLN A 1 212 ? 11.933 3.136 10.202 1.00 91.62 212 GLN A N 1
ATOM 1665 C CA . GLN A 1 212 ? 10.706 3.595 10.853 1.00 91.62 212 GLN A CA 1
ATOM 1666 C C . GLN A 1 212 ? 10.704 5.114 11.015 1.00 91.62 212 GLN A C 1
ATOM 1668 O O . GLN A 1 212 ? 11.735 5.726 11.311 1.00 91.62 212 GLN A O 1
ATOM 1673 N N . GLY A 1 213 ? 9.516 5.699 10.879 1.00 91.69 213 GLY A N 1
ATOM 1674 C CA . GLY A 1 213 ? 9.260 7.113 11.101 1.00 91.69 213 GLY A CA 1
ATOM 1675 C C . GLY A 1 213 ? 8.569 7.395 12.436 1.00 91.69 213 GLY A C 1
ATOM 1676 O O . GLY A 1 213 ? 8.269 6.499 13.231 1.00 91.69 213 GLY A O 1
ATOM 1677 N N . GLU A 1 214 ? 8.259 8.665 12.667 1.00 91.12 214 GLU A N 1
ATOM 1678 C CA . GLU A 1 214 ? 7.493 9.125 13.821 1.00 91.12 214 GLU A CA 1
ATOM 1679 C C . GLU A 1 214 ? 6.388 10.115 13.439 1.00 91.12 214 GLU A C 1
ATOM 1681 O O . GLU A 1 214 ? 6.510 10.918 12.508 1.00 91.12 214 GLU A O 1
ATOM 1686 N N . LEU A 1 215 ? 5.301 10.049 14.210 1.00 91.44 215 LEU A N 1
ATOM 1687 C CA . LEU A 1 215 ? 4.193 10.992 14.188 1.00 91.44 215 LEU A CA 1
ATOM 1688 C C . LEU A 1 215 ? 4.004 11.535 15.603 1.00 91.44 215 LEU A C 1
ATOM 1690 O O . LEU A 1 215 ? 3.806 10.780 16.561 1.00 91.44 215 LEU A O 1
ATOM 1694 N N . THR A 1 216 ? 4.051 12.859 15.752 1.00 91.19 216 THR A N 1
ATOM 1695 C CA . THR A 1 216 ? 3.884 13.496 17.065 1.00 91.19 216 THR A CA 1
ATOM 1696 C C . THR A 1 216 ? 3.013 14.743 16.986 1.00 91.19 216 THR A C 1
ATOM 1698 O O . THR A 1 216 ? 3.015 15.463 15.989 1.00 91.19 216 THR A O 1
ATOM 1701 N N . LEU A 1 217 ? 2.241 15.008 18.042 1.00 91.56 217 LEU A N 1
ATOM 1702 C CA . LEU A 1 217 ? 1.518 16.271 18.160 1.00 91.56 217 LEU A CA 1
ATOM 1703 C C . LEU A 1 217 ? 2.507 17.410 18.423 1.00 91.56 217 LEU A C 1
ATOM 1705 O O . LEU A 1 217 ? 3.362 17.299 19.300 1.00 91.56 217 LEU A O 1
ATOM 1709 N N . GLN A 1 218 ? 2.347 18.515 17.697 1.00 90.62 218 GLN A N 1
ATOM 1710 C CA . GLN A 1 218 ? 3.097 19.755 17.934 1.00 90.62 218 GLN A CA 1
ATOM 1711 C C . GLN A 1 218 ? 2.352 20.723 18.862 1.00 90.62 218 GLN A C 1
ATOM 1713 O O . GLN A 1 218 ? 2.950 21.630 19.432 1.00 90.62 218 GLN A O 1
ATOM 1718 N N . SER A 1 219 ? 1.039 20.543 18.999 1.00 91.19 219 SER A N 1
ATOM 1719 C CA . SER A 1 219 ? 0.146 21.410 19.759 1.00 91.19 219 SER A CA 1
ATOM 1720 C C . SER A 1 219 ? -1.026 20.598 20.306 1.00 91.19 219 SER A C 1
ATOM 1722 O O . SER A 1 219 ? -1.345 19.524 19.793 1.00 91.19 219 SER A O 1
ATOM 1724 N N . THR A 1 220 ? -1.679 21.123 21.339 1.00 86.44 220 THR A N 1
ATOM 1725 C CA . THR A 1 220 ? -2.989 20.644 21.800 1.00 86.44 220 THR A CA 1
ATOM 1726 C C . THR A 1 220 ? -4.139 21.170 20.938 1.00 86.44 220 THR A C 1
ATOM 1728 O O . THR A 1 220 ? -5.255 20.670 21.050 1.00 86.44 220 THR A O 1
ATOM 1731 N N . ASP A 1 221 ? -3.887 22.157 20.071 1.00 87.38 221 ASP A N 1
ATOM 1732 C CA . ASP A 1 221 ? -4.849 22.596 19.062 1.00 87.38 221 ASP A CA 1
ATOM 1733 C C . ASP A 1 221 ? -4.938 21.551 17.929 1.00 87.38 221 ASP A C 1
ATOM 1735 O O . ASP A 1 221 ? -3.967 21.383 17.184 1.00 87.38 221 ASP A O 1
ATOM 1739 N N . PRO A 1 222 ? -6.089 20.871 17.745 1.00 83.12 222 PRO A N 1
ATOM 1740 C CA . PRO A 1 222 ? -6.266 19.847 16.714 1.00 83.12 222 PRO A CA 1
ATOM 1741 C C . PRO A 1 222 ? -6.259 20.404 15.280 1.00 83.12 222 PRO A C 1
ATOM 1743 O O . PRO A 1 222 ? -6.343 19.632 14.324 1.00 83.12 222 PRO A O 1
ATOM 1746 N N . HIS A 1 223 ? -6.216 21.729 15.107 1.00 86.25 223 HIS A N 1
ATOM 1747 C CA . HIS A 1 223 ? -6.086 22.380 13.804 1.00 86.25 223 HIS A CA 1
ATOM 1748 C C . HIS A 1 223 ? -4.628 22.591 13.376 1.00 86.25 223 HIS A C 1
ATOM 1750 O O . HIS A 1 223 ? -4.379 22.881 12.205 1.00 86.25 223 HIS A O 1
ATOM 1756 N N . VAL A 1 224 ? -3.670 22.406 14.286 1.00 91.06 224 VAL A N 1
ATOM 1757 C CA . VAL A 1 224 ? -2.240 22.396 13.966 1.00 91.06 224 VAL A CA 1
ATOM 1758 C C . VAL A 1 224 ? -1.860 21.001 13.474 1.00 91.06 224 VAL A C 1
ATOM 1760 O O . VAL A 1 224 ? -2.197 20.000 14.109 1.00 91.06 224 VAL A O 1
ATOM 1763 N N . GLN A 1 225 ? -1.170 20.912 12.331 1.00 92.25 225 GLN A N 1
ATOM 1764 C CA . GLN A 1 225 ? -0.756 19.610 11.809 1.00 92.25 225 GLN A CA 1
ATOM 1765 C C . GLN A 1 225 ? 0.217 18.899 12.767 1.00 92.25 225 GLN A C 1
ATOM 1767 O O . GLN A 1 225 ? 1.020 19.557 13.433 1.00 92.25 225 GLN A O 1
ATOM 1772 N N . PRO A 1 226 ? 0.186 17.559 12.839 1.00 92.31 226 PRO A N 1
ATOM 1773 C CA . PRO A 1 226 ? 1.219 16.817 13.545 1.00 92.31 226 PRO A CA 1
ATOM 1774 C C . PRO A 1 226 ? 2.571 16.950 12.831 1.00 92.31 226 PRO A C 1
ATOM 1776 O O . PRO A 1 226 ? 2.638 17.165 11.622 1.00 92.31 226 PRO A O 1
ATOM 1779 N N . PHE A 1 227 ? 3.654 16.758 13.581 1.00 93.50 227 PHE A N 1
ATOM 1780 C CA . PHE A 1 227 ? 4.968 16.517 13.002 1.00 93.50 227 PHE A CA 1
ATOM 1781 C C . PHE A 1 227 ? 4.977 15.126 12.370 1.00 93.50 227 PHE A C 1
ATOM 1783 O O . PHE A 1 227 ? 4.630 14.149 13.040 1.00 93.50 227 PHE A O 1
ATOM 1790 N N . LEU A 1 228 ? 5.384 15.050 11.104 1.00 93.56 228 LEU A N 1
ATOM 1791 C CA . LEU A 1 228 ? 5.501 13.813 10.344 1.00 93.56 228 LEU A CA 1
ATOM 1792 C C . LEU A 1 228 ? 6.926 13.686 9.815 1.00 93.56 228 LEU A C 1
ATOM 1794 O O . LEU A 1 228 ? 7.335 14.453 8.941 1.00 93.56 228 LEU A O 1
ATOM 1798 N N . ASN A 1 229 ? 7.656 12.691 10.309 1.00 93.12 229 ASN A N 1
ATOM 1799 C CA . ASN A 1 229 ? 8.972 12.346 9.796 1.00 93.12 229 ASN A CA 1
ATOM 1800 C C . ASN A 1 229 ? 9.000 10.869 9.418 1.00 93.12 229 ASN A C 1
ATOM 1802 O O . ASN A 1 229 ? 8.859 10.000 10.270 1.00 93.12 229 ASN A O 1
ATOM 1806 N N . TYR A 1 230 ? 9.173 10.592 8.133 1.00 91.69 230 TYR A N 1
ATOM 1807 C CA . TYR A 1 230 ? 9.236 9.232 7.606 1.00 91.69 230 TYR A CA 1
ATOM 1808 C C . TYR A 1 230 ? 10.608 8.596 7.799 1.00 91.69 230 TYR A C 1
ATOM 1810 O O . TYR A 1 230 ? 10.698 7.372 7.835 1.00 91.69 230 TYR A O 1
ATOM 1818 N N . ASN A 1 231 ? 11.648 9.426 7.936 1.00 90.62 231 ASN A N 1
ATOM 1819 C CA . ASN A 1 231 ? 12.998 8.994 8.259 1.00 90.62 231 ASN A CA 1
ATOM 1820 C C . ASN A 1 231 ? 13.514 7.901 7.299 1.00 90.62 231 ASN A C 1
ATOM 1822 O O . ASN A 1 231 ? 13.997 6.851 7.718 1.00 90.62 231 ASN A O 1
ATOM 1826 N N . TYR A 1 232 ? 13.352 8.113 5.990 1.00 93.12 232 TYR A N 1
ATOM 1827 C CA . TYR A 1 232 ? 13.760 7.128 4.990 1.00 93.12 232 TYR A CA 1
ATOM 1828 C C . TYR A 1 232 ? 15.282 6.994 4.904 1.00 93.12 232 TYR A C 1
ATOM 1830 O O . TYR A 1 232 ? 16.026 7.944 5.159 1.00 93.12 232 TYR A O 1
ATOM 1838 N N . TYR A 1 233 ? 15.723 5.803 4.485 1.00 91.88 233 TYR A N 1
ATOM 1839 C CA . TYR A 1 233 ? 17.123 5.484 4.192 1.00 91.88 233 TYR A CA 1
ATOM 1840 C C . TYR A 1 233 ? 18.091 5.637 5.371 1.00 91.88 233 TYR A C 1
ATOM 1842 O O . TYR A 1 233 ? 19.260 5.970 5.171 1.00 91.88 233 TYR A O 1
ATOM 1850 N N . GLN A 1 234 ? 17.607 5.396 6.591 1.00 90.44 234 GLN A N 1
ATOM 1851 C CA . GLN A 1 234 ? 18.479 5.244 7.760 1.00 90.44 234 GLN A CA 1
ATOM 1852 C C . GLN A 1 234 ? 19.135 3.863 7.814 1.00 90.44 234 GLN A C 1
ATOM 1854 O O . GLN A 1 234 ? 20.258 3.740 8.289 1.00 90.44 234 GLN A O 1
ATOM 1859 N N . GLU A 1 235 ? 18.449 2.841 7.301 1.00 94.44 235 GLU A N 1
ATOM 1860 C CA . GLU A 1 235 ? 18.957 1.475 7.246 1.00 94.44 235 GLU A CA 1
ATOM 1861 C C . GLU A 1 235 ? 19.683 1.241 5.917 1.00 94.44 235 GLU A C 1
ATOM 1863 O O . GLU A 1 235 ? 19.109 1.446 4.841 1.00 94.44 235 GLU A O 1
ATOM 1868 N N . GLU A 1 236 ? 20.938 0.783 5.969 1.00 95.25 236 GLU A N 1
ATOM 1869 C CA . GLU A 1 236 ? 21.721 0.521 4.750 1.00 95.25 236 GLU A CA 1
ATOM 1870 C C . GLU A 1 236 ? 21.071 -0.562 3.882 1.00 95.25 236 GLU A C 1
ATOM 1872 O O . GLU A 1 236 ? 21.128 -0.500 2.657 1.00 95.25 236 GLU A O 1
ATOM 1877 N N . GLU A 1 237 ? 20.383 -1.523 4.493 1.00 96.25 237 GLU A N 1
ATOM 1878 C CA . GLU A 1 237 ? 19.684 -2.576 3.761 1.00 96.25 237 GLU A CA 1
ATOM 1879 C C . GLU A 1 237 ? 18.512 -2.029 2.922 1.00 96.25 237 GLU A C 1
ATOM 1881 O O . GLU A 1 237 ? 18.292 -2.483 1.796 1.00 96.25 237 GLU A O 1
ATOM 1886 N N . ASP A 1 238 ? 17.808 -0.998 3.402 1.00 95.69 238 ASP A N 1
ATOM 1887 C CA . ASP A 1 238 ? 16.762 -0.327 2.620 1.00 95.69 238 ASP A CA 1
ATOM 1888 C C . ASP A 1 238 ? 17.362 0.416 1.414 1.00 95.69 238 ASP A C 1
ATOM 1890 O O . ASP A 1 238 ? 16.787 0.408 0.319 1.00 95.69 238 ASP A O 1
ATOM 1894 N N . LEU A 1 239 ? 18.538 1.031 1.591 1.00 95.31 239 LEU A N 1
ATOM 1895 C CA . LEU A 1 239 ? 19.286 1.662 0.503 1.00 95.31 239 LEU A CA 1
ATOM 1896 C C . LEU A 1 239 ? 19.771 0.626 -0.513 1.00 95.31 239 LEU A C 1
ATOM 1898 O O . LEU A 1 239 ? 19.503 0.791 -1.702 1.00 95.31 239 LEU A O 1
ATOM 1902 N N . ARG A 1 240 ? 20.413 -0.460 -0.067 1.00 97.56 240 ARG A N 1
ATOM 1903 C CA . ARG A 1 240 ? 20.907 -1.547 -0.927 1.00 97.56 240 ARG A CA 1
ATOM 1904 C C . ARG A 1 240 ? 19.788 -2.120 -1.797 1.00 97.56 240 ARG A C 1
ATOM 1906 O O . ARG A 1 240 ? 19.921 -2.155 -3.021 1.00 97.56 240 ARG A O 1
ATOM 1913 N N . ARG A 1 241 ? 18.655 -2.488 -1.186 1.00 97.44 241 ARG A N 1
ATOM 1914 C CA . ARG A 1 241 ? 17.478 -3.021 -1.895 1.00 97.44 241 ARG A CA 1
ATOM 1915 C C . ARG A 1 241 ? 16.910 -2.017 -2.897 1.00 97.44 241 ARG A C 1
ATOM 1917 O O . ARG A 1 241 ? 16.537 -2.401 -4.005 1.00 97.44 241 ARG A O 1
ATOM 1924 N N . MET A 1 242 ? 16.873 -0.726 -2.556 1.00 96.75 242 MET A N 1
ATOM 1925 C CA . MET A 1 242 ? 16.428 0.297 -3.505 1.00 96.75 242 MET A CA 1
ATOM 1926 C C . MET A 1 242 ? 17.419 0.534 -4.644 1.00 96.75 242 MET A C 1
ATOM 1928 O O . MET A 1 242 ? 16.970 0.684 -5.778 1.00 96.75 242 MET A O 1
ATOM 1932 N N . ARG A 1 243 ? 18.736 0.511 -4.405 1.00 97.62 243 ARG A N 1
ATOM 1933 C CA . ARG A 1 243 ? 19.742 0.577 -5.480 1.00 97.62 243 ARG A CA 1
ATOM 1934 C C . ARG A 1 243 ? 19.547 -0.565 -6.477 1.00 97.62 243 ARG A C 1
ATOM 1936 O O . ARG A 1 243 ? 19.514 -0.330 -7.686 1.00 97.62 243 ARG A O 1
ATOM 1943 N N . GLU A 1 244 ? 19.355 -1.784 -5.979 1.00 97.69 244 GLU A N 1
ATOM 1944 C CA . GLU A 1 244 ? 19.070 -2.962 -6.806 1.00 97.69 244 GLU A CA 1
ATOM 1945 C C . GLU A 1 244 ? 17.780 -2.807 -7.612 1.00 97.69 244 GLU A C 1
ATOM 1947 O O . GLU A 1 244 ? 17.781 -3.064 -8.817 1.00 97.69 244 GLU A O 1
ATOM 1952 N N . ALA A 1 245 ? 16.707 -2.320 -6.984 1.00 97.12 245 ALA A N 1
ATOM 1953 C CA . ALA A 1 245 ? 15.436 -2.084 -7.658 1.00 97.12 245 ALA A CA 1
ATOM 1954 C C . ALA A 1 245 ? 15.550 -1.026 -8.771 1.00 97.12 245 ALA A C 1
ATOM 1956 O O . ALA A 1 245 ? 15.009 -1.222 -9.857 1.00 97.12 245 ALA A O 1
ATOM 1957 N N . ILE A 1 246 ? 16.295 0.066 -8.558 1.00 97.56 246 ILE A N 1
ATOM 1958 C CA . ILE A 1 246 ? 16.528 1.075 -9.606 1.00 97.56 246 ILE A CA 1
ATOM 1959 C C . ILE A 1 246 ? 17.341 0.497 -10.759 1.00 97.56 246 ILE A C 1
ATOM 1961 O O . ILE A 1 246 ? 16.963 0.672 -11.916 1.00 97.56 246 ILE A O 1
ATOM 1965 N N . ARG A 1 247 ? 18.421 -0.235 -10.469 1.00 97.38 247 ARG A N 1
ATOM 1966 C CA . ARG A 1 247 ? 19.223 -0.896 -11.510 1.00 97.38 247 ARG A CA 1
ATOM 1967 C C . ARG A 1 247 ? 18.403 -1.917 -12.294 1.00 97.38 247 ARG A C 1
ATOM 1969 O O . ARG A 1 247 ? 18.586 -2.035 -13.499 1.00 97.38 247 ARG A O 1
ATOM 1976 N N . MET A 1 248 ? 17.485 -2.622 -11.638 1.00 97.25 248 MET A N 1
ATOM 1977 C CA . MET A 1 248 ? 16.529 -3.509 -12.301 1.00 97.25 248 MET A CA 1
ATOM 1978 C C . MET A 1 248 ? 15.585 -2.733 -13.224 1.00 97.25 248 MET A C 1
ATOM 1980 O O . MET A 1 248 ? 15.419 -3.128 -14.372 1.00 97.25 248 MET A O 1
ATOM 1984 N N . CYS A 1 249 ? 15.023 -1.606 -12.774 1.00 96.75 249 CYS A N 1
ATOM 1985 C CA . CYS A 1 249 ? 14.189 -0.763 -13.632 1.00 96.75 249 CYS A CA 1
ATOM 1986 C C . CYS A 1 249 ? 14.934 -0.275 -14.881 1.00 96.75 249 CYS A C 1
ATOM 1988 O O . CYS A 1 249 ? 14.349 -0.246 -15.959 1.00 96.75 249 CYS A O 1
ATOM 1990 N N . VAL A 1 250 ? 16.214 0.086 -14.742 1.00 96.19 250 VAL A N 1
ATOM 1991 C CA . VAL A 1 250 ? 17.064 0.496 -15.871 1.00 96.19 250 VAL A CA 1
ATOM 1992 C C . VAL A 1 250 ? 17.262 -0.669 -16.843 1.00 96.19 250 VAL A C 1
ATOM 1994 O O . VAL A 1 250 ? 16.936 -0.519 -18.014 1.00 96.19 250 VAL A O 1
ATOM 1997 N N . ARG A 1 251 ? 17.662 -1.856 -16.358 1.00 96.12 251 ARG A N 1
ATOM 1998 C CA . ARG A 1 251 ? 17.810 -3.052 -17.213 1.00 96.12 251 ARG A CA 1
ATOM 1999 C C . ARG A 1 251 ? 16.527 -3.402 -17.970 1.00 96.12 251 ARG A C 1
ATOM 2001 O O . ARG A 1 251 ? 16.576 -3.670 -19.164 1.00 96.12 251 ARG A O 1
ATOM 2008 N N . LEU A 1 252 ? 15.376 -3.358 -17.293 1.00 96.75 252 LEU A N 1
ATOM 2009 C CA . LEU A 1 252 ? 14.078 -3.615 -17.923 1.00 96.75 252 LEU A CA 1
ATOM 2010 C C . LEU A 1 252 ? 13.736 -2.559 -18.981 1.00 96.75 252 LEU A C 1
ATOM 2012 O O . LEU A 1 252 ? 13.187 -2.904 -20.024 1.00 96.75 252 LEU A O 1
ATOM 2016 N N . ALA A 1 253 ? 14.046 -1.285 -18.726 1.00 94.69 253 ALA A N 1
ATOM 2017 C CA . ALA A 1 253 ? 13.813 -0.199 -19.675 1.00 94.69 253 ALA A CA 1
ATOM 2018 C C . ALA A 1 253 ? 14.736 -0.264 -20.907 1.00 94.69 253 ALA A C 1
ATOM 2020 O O . ALA A 1 253 ? 14.329 0.188 -21.975 1.00 94.69 253 ALA A O 1
ATOM 2021 N N . ASP A 1 254 ? 15.927 -0.853 -20.775 1.00 94.81 254 ASP A N 1
ATOM 2022 C CA . ASP A 1 254 ? 16.887 -1.051 -21.871 1.00 94.81 254 ASP A CA 1
ATOM 2023 C C . ASP A 1 254 ? 16.556 -2.274 -22.751 1.00 94.81 254 ASP A C 1
ATOM 2025 O O . ASP A 1 254 ? 17.174 -2.491 -23.797 1.00 94.81 254 ASP A O 1
ATOM 2029 N N . HIS A 1 255 ? 15.567 -3.086 -22.361 1.00 97.44 255 HIS A N 1
ATOM 2030 C CA . HIS A 1 255 ? 15.147 -4.248 -23.136 1.00 97.44 255 HIS A CA 1
ATOM 2031 C C . HIS A 1 255 ? 14.623 -3.837 -24.536 1.00 97.44 255 HIS A C 1
ATOM 2033 O O . HIS A 1 255 ? 13.876 -2.858 -24.651 1.00 97.44 255 HIS A O 1
ATOM 2039 N N . PRO A 1 256 ? 14.910 -4.596 -25.620 1.00 97.38 256 PRO A N 1
ATOM 2040 C CA . PRO A 1 256 ? 14.532 -4.223 -26.991 1.00 97.38 256 PRO A CA 1
ATOM 2041 C C . PRO A 1 256 ? 13.041 -3.940 -27.226 1.00 97.38 256 PRO A C 1
ATOM 2043 O O . PRO A 1 256 ? 12.704 -3.197 -28.151 1.00 97.38 256 PRO A O 1
ATOM 2046 N N . SER A 1 257 ? 12.144 -4.478 -26.393 1.00 97.12 257 SER A N 1
ATOM 2047 C CA . SER A 1 257 ? 10.700 -4.186 -26.443 1.00 97.12 257 SER A CA 1
ATOM 2048 C C . SER A 1 257 ? 10.374 -2.700 -26.229 1.00 97.12 257 SER A C 1
ATOM 2050 O O . SER A 1 257 ? 9.342 -2.228 -26.704 1.00 97.12 257 SER A O 1
ATOM 2052 N N . PHE A 1 258 ? 11.259 -1.938 -25.578 1.00 96.31 258 PHE A N 1
ATOM 2053 C CA . PHE A 1 258 ? 11.111 -0.496 -25.373 1.00 96.31 258 PHE A CA 1
ATOM 2054 C C . PHE A 1 258 ? 11.715 0.366 -26.489 1.00 96.31 258 PHE A C 1
ATOM 2056 O O . PHE A 1 258 ? 11.438 1.563 -26.522 1.00 96.31 258 PHE A O 1
ATOM 2063 N N . SER A 1 259 ? 12.472 -0.203 -27.434 1.00 93.69 259 SER A N 1
ATOM 2064 C CA . SER A 1 259 ? 13.241 0.554 -28.445 1.00 93.69 259 SER A CA 1
ATOM 2065 C C . SER A 1 259 ? 12.408 1.486 -29.337 1.00 93.69 259 SER A C 1
ATOM 2067 O O . SER A 1 259 ? 12.902 2.510 -29.799 1.00 93.69 259 SER A O 1
ATOM 2069 N N . SER A 1 260 ? 11.131 1.162 -29.569 1.00 92.88 260 SER A N 1
ATOM 2070 C CA . SER A 1 260 ? 10.197 2.001 -30.342 1.00 92.88 260 SER A CA 1
ATOM 2071 C C . SER A 1 260 ? 9.414 3.010 -29.491 1.00 92.88 260 SER A C 1
ATOM 2073 O O . SER A 1 260 ? 8.647 3.810 -30.026 1.00 92.88 260 SER A O 1
ATOM 2075 N N . ILE A 1 261 ? 9.582 2.964 -28.166 1.00 92.50 261 ILE A N 1
ATOM 2076 C CA . ILE A 1 261 ? 8.801 3.717 -27.177 1.00 92.50 261 ILE A CA 1
ATOM 2077 C C . ILE A 1 261 ? 9.685 4.736 -26.448 1.00 92.50 261 ILE A C 1
ATOM 2079 O O . ILE A 1 261 ? 9.257 5.865 -26.208 1.00 92.50 261 ILE A O 1
ATOM 2083 N N . VAL A 1 262 ? 10.900 4.335 -26.072 1.00 91.75 262 VAL A N 1
ATOM 2084 C CA . VAL A 1 262 ? 11.841 5.127 -25.275 1.00 91.75 262 VAL A CA 1
ATOM 2085 C C . VAL A 1 262 ? 12.936 5.667 -26.185 1.00 91.75 262 VAL A C 1
ATOM 2087 O O . VAL A 1 262 ? 13.677 4.901 -26.788 1.00 91.75 262 VAL A O 1
ATOM 2090 N N . MET A 1 263 ? 13.037 6.994 -26.273 1.00 91.00 263 MET A N 1
ATOM 2091 C CA . MET A 1 263 ? 14.126 7.657 -27.002 1.00 91.00 263 MET A CA 1
ATOM 2092 C C . MET A 1 263 ? 15.398 7.734 -26.156 1.00 91.00 263 MET A C 1
ATOM 2094 O O . MET A 1 263 ? 16.489 7.477 -26.649 1.00 91.00 263 MET A O 1
ATOM 2098 N N . GLU A 1 264 ? 15.246 8.096 -24.883 1.00 91.44 264 GLU A N 1
ATOM 2099 C CA . GLU A 1 264 ? 16.340 8.218 -23.926 1.00 91.44 264 GLU A CA 1
ATOM 2100 C C . GLU A 1 264 ? 15.818 8.080 -22.492 1.00 91.44 264 GLU A C 1
ATOM 2102 O O . GLU A 1 264 ? 14.635 8.315 -22.207 1.00 91.44 264 GLU A O 1
ATOM 2107 N N . ARG A 1 265 ? 16.715 7.727 -21.571 1.00 92.69 265 ARG A N 1
ATOM 2108 C CA . ARG A 1 265 ? 16.440 7.715 -20.135 1.00 92.69 265 ARG A CA 1
ATOM 2109 C C . ARG A 1 265 ? 16.716 9.098 -19.550 1.00 92.69 265 ARG A C 1
ATOM 2111 O O . ARG A 1 265 ? 17.840 9.579 -19.582 1.00 92.69 265 ARG A O 1
ATOM 2118 N N . VAL A 1 266 ? 15.685 9.711 -18.968 1.00 90.88 266 VAL A N 1
ATOM 2119 C CA . VAL A 1 266 ? 15.783 11.054 -18.367 1.00 90.88 266 VAL A CA 1
ATOM 2120 C C . VAL A 1 266 ? 16.392 11.019 -16.963 1.00 90.88 266 VAL A C 1
ATOM 2122 O O . VAL A 1 266 ? 17.165 11.901 -16.606 1.00 90.88 266 VAL A O 1
ATOM 2125 N N . MET A 1 267 ? 15.990 10.048 -16.136 1.00 90.31 267 MET A N 1
ATOM 2126 C CA . MET A 1 267 ? 16.480 9.904 -14.763 1.00 90.31 267 MET A CA 1
ATOM 2127 C C . MET A 1 267 ? 16.407 8.437 -14.287 1.00 90.31 267 MET A C 1
ATOM 2129 O O . MET A 1 267 ? 15.479 7.728 -14.694 1.00 90.31 267 MET A O 1
ATOM 2133 N N . PRO A 1 268 ? 17.328 7.982 -13.412 1.00 94.62 268 PRO A N 1
ATOM 2134 C CA . PRO A 1 268 ? 18.588 8.661 -13.066 1.00 94.62 268 PRO A CA 1
ATOM 2135 C C . PRO A 1 268 ? 19.438 8.952 -14.320 1.00 94.62 268 PRO A C 1
ATOM 2137 O O . PRO A 1 268 ? 19.060 8.526 -15.409 1.00 94.62 268 PRO A O 1
ATOM 2140 N N . THR A 1 269 ? 20.539 9.684 -14.227 1.00 95.62 269 THR A N 1
ATOM 2141 C CA . THR A 1 269 ? 21.516 9.819 -15.327 1.00 95.62 269 THR A CA 1
ATOM 2142 C C . THR A 1 269 ? 22.512 8.651 -15.317 1.00 95.62 269 THR A C 1
ATOM 2144 O O . THR A 1 269 ? 22.406 7.750 -14.483 1.00 95.62 269 THR A O 1
ATOM 2147 N N . ASP A 1 270 ? 23.455 8.591 -16.263 1.00 96.25 270 ASP A N 1
ATOM 2148 C CA . ASP A 1 270 ? 24.572 7.629 -16.197 1.00 96.25 270 ASP A CA 1
ATOM 2149 C C . ASP A 1 270 ? 25.528 7.948 -15.037 1.00 96.25 270 ASP A C 1
ATOM 2151 O O . ASP A 1 270 ? 25.994 7.039 -14.355 1.00 96.25 270 ASP A O 1
ATOM 2155 N N . GLU A 1 271 ? 25.765 9.234 -14.761 1.00 97.19 271 GLU A N 1
ATOM 2156 C CA . GLU A 1 271 ? 26.576 9.689 -13.624 1.00 97.19 271 GLU A CA 1
ATOM 2157 C C . GLU A 1 271 ? 25.951 9.255 -12.292 1.00 97.19 271 GLU A C 1
ATOM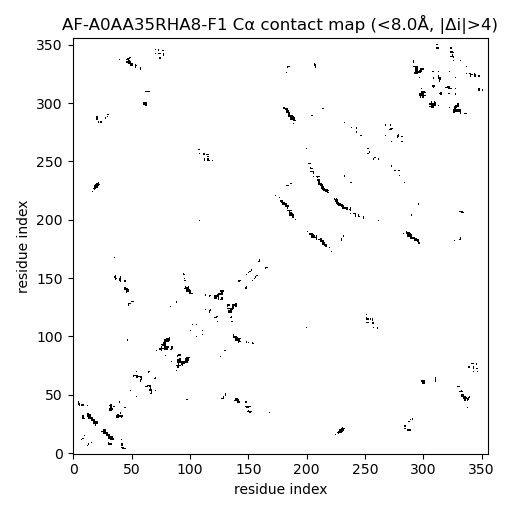 2159 O O . GLU A 1 271 ? 26.626 8.661 -11.454 1.00 97.19 271 GLU A O 1
ATOM 2164 N N . GLU A 1 272 ? 24.636 9.430 -12.140 1.00 97.19 272 GLU A N 1
ATOM 2165 C CA . GLU A 1 272 ? 23.893 9.008 -10.944 1.00 97.19 272 GLU A CA 1
ATOM 2166 C C . GLU A 1 272 ? 23.849 7.479 -10.769 1.00 97.19 272 GLU A C 1
ATOM 2168 O O . GLU A 1 272 ? 23.569 6.994 -9.676 1.00 97.19 272 GLU A O 1
ATOM 2173 N N . LEU A 1 273 ? 24.122 6.703 -11.825 1.00 97.31 273 LEU A N 1
ATOM 2174 C CA . LEU A 1 273 ? 24.245 5.243 -11.759 1.00 97.31 273 LEU A CA 1
ATOM 2175 C C . LEU A 1 273 ? 25.688 4.751 -11.593 1.00 97.31 273 LEU A C 1
ATOM 2177 O O . LEU A 1 273 ? 25.885 3.553 -11.368 1.00 97.31 273 LEU A O 1
ATOM 2181 N N . SER A 1 274 ? 26.679 5.634 -11.725 1.00 97.44 274 SER A N 1
ATOM 2182 C CA . SER A 1 274 ? 28.091 5.257 -11.860 1.00 97.44 274 SER A CA 1
ATOM 2183 C C . SER A 1 274 ? 28.679 4.590 -10.612 1.00 97.44 274 SER A C 1
ATOM 2185 O O . SER A 1 274 ? 29.628 3.812 -10.723 1.00 97.44 274 SER A O 1
ATOM 2187 N N . SER A 1 275 ? 28.099 4.841 -9.436 1.00 98.12 275 SER A N 1
ATOM 2188 C CA . SER A 1 275 ? 28.494 4.235 -8.165 1.00 98.12 275 SER A CA 1
ATOM 2189 C C . SER A 1 275 ? 27.306 4.073 -7.213 1.00 98.12 275 SER A C 1
ATOM 2191 O O . SER A 1 275 ? 26.219 4.616 -7.430 1.00 98.12 275 SER A O 1
ATOM 2193 N N . ASP A 1 276 ? 27.501 3.301 -6.142 1.00 98.19 276 ASP A N 1
ATOM 2194 C CA . ASP A 1 276 ? 26.513 3.195 -5.065 1.00 98.19 276 ASP A CA 1
ATOM 2195 C C . ASP A 1 276 ? 26.355 4.530 -4.324 1.00 98.19 276 ASP A C 1
ATOM 2197 O O . ASP A 1 276 ? 25.245 4.882 -3.928 1.00 98.19 276 ASP A O 1
ATOM 2201 N N . GLU A 1 277 ? 27.438 5.292 -4.168 1.00 97.81 277 GLU A N 1
ATOM 2202 C CA . GLU A 1 277 ? 27.451 6.598 -3.513 1.00 97.81 277 GLU A CA 1
ATOM 2203 C C . GLU A 1 277 ? 26.609 7.629 -4.272 1.00 97.81 277 GLU A C 1
ATOM 2205 O O . GLU A 1 277 ? 25.755 8.284 -3.664 1.00 97.81 277 GLU A O 1
ATOM 2210 N N . GLU A 1 278 ? 26.788 7.731 -5.591 1.00 98.06 278 GLU A N 1
ATOM 2211 C CA . GLU A 1 278 ? 26.014 8.657 -6.424 1.00 98.06 278 GLU A CA 1
ATOM 2212 C C . GLU A 1 278 ? 24.538 8.257 -6.470 1.00 98.06 278 GLU A C 1
ATOM 2214 O O . GLU A 1 278 ? 23.648 9.096 -6.285 1.00 98.06 278 GLU A O 1
ATOM 2219 N N . LEU A 1 279 ? 24.259 6.954 -6.588 1.00 97.75 279 LEU A N 1
ATOM 2220 C CA . LEU A 1 279 ? 22.889 6.456 -6.586 1.00 97.75 279 LEU A CA 1
ATOM 2221 C C . LEU A 1 279 ? 22.206 6.672 -5.230 1.00 97.75 279 LEU A C 1
ATOM 2223 O O . LEU A 1 279 ? 21.030 7.032 -5.178 1.00 97.75 279 LEU A O 1
ATOM 2227 N N . ASN A 1 280 ? 22.931 6.527 -4.120 1.00 97.19 280 ASN A N 1
ATOM 2228 C CA . ASN A 1 280 ? 22.428 6.857 -2.787 1.00 97.19 280 ASN A CA 1
ATOM 2229 C C . ASN A 1 280 ? 22.099 8.349 -2.662 1.00 97.19 280 ASN A C 1
ATOM 2231 O O . ASN A 1 280 ? 21.053 8.714 -2.117 1.00 97.19 280 ASN A O 1
ATOM 2235 N N . ALA A 1 281 ? 22.971 9.223 -3.168 1.00 95.94 281 ALA A N 1
ATOM 2236 C CA . ALA A 1 281 ? 22.739 10.661 -3.166 1.00 95.94 281 ALA A CA 1
ATOM 2237 C C . ALA A 1 281 ? 21.506 11.025 -4.013 1.00 95.94 281 ALA A C 1
ATOM 2239 O O . ALA A 1 281 ? 20.677 11.839 -3.593 1.00 95.94 281 ALA A O 1
ATOM 2240 N N . TRP A 1 282 ? 21.333 10.371 -5.165 1.00 95.88 282 TRP A N 1
ATOM 2241 C CA . TRP A 1 282 ? 20.141 10.503 -5.995 1.00 95.88 282 TRP A CA 1
ATOM 2242 C C . TRP A 1 282 ? 18.875 10.030 -5.279 1.00 95.88 282 TRP A C 1
ATOM 2244 O O . TRP A 1 282 ? 17.903 10.784 -5.224 1.00 95.88 282 TRP A O 1
ATOM 2254 N N . LEU A 1 283 ? 18.886 8.833 -4.681 1.00 95.50 283 LEU A N 1
ATOM 2255 C CA . LEU A 1 283 ? 17.754 8.266 -3.941 1.00 95.50 283 LEU A CA 1
ATOM 2256 C C . LEU A 1 283 ? 17.298 9.200 -2.817 1.00 95.50 283 LEU A C 1
ATOM 2258 O O . LEU A 1 283 ? 16.100 9.462 -2.685 1.00 95.50 283 LEU A O 1
ATOM 2262 N N . ARG A 1 284 ? 18.237 9.766 -2.048 1.00 94.31 284 ARG A N 1
ATOM 2263 C CA . ARG A 1 284 ? 17.920 10.698 -0.955 1.00 94.31 284 ARG A CA 1
ATOM 2264 C C . ARG A 1 284 ? 17.263 11.989 -1.434 1.00 94.31 284 ARG A C 1
ATOM 2266 O O . ARG A 1 284 ? 16.452 12.532 -0.693 1.00 94.31 284 ARG A O 1
ATOM 2273 N N . ARG A 1 285 ? 17.555 12.461 -2.651 1.00 93.00 285 ARG A N 1
ATOM 2274 C CA . ARG A 1 285 ? 16.954 13.674 -3.245 1.00 93.00 285 ARG A CA 1
ATOM 2275 C C . ARG A 1 285 ? 15.690 13.408 -4.061 1.00 93.00 285 ARG A C 1
ATOM 2277 O O . ARG A 1 285 ? 14.880 14.313 -4.245 1.00 93.00 285 ARG A O 1
ATOM 2284 N N . ASN A 1 286 ? 15.527 12.186 -4.560 1.00 89.75 286 ASN A N 1
ATOM 2285 C CA . ASN A 1 286 ? 14.506 11.831 -5.542 1.00 89.75 286 ASN A CA 1
ATOM 2286 C C . ASN A 1 286 ? 13.562 10.752 -5.025 1.00 89.75 286 ASN A C 1
ATOM 2288 O O . ASN A 1 286 ? 13.073 9.954 -5.814 1.00 89.75 286 ASN A O 1
ATOM 2292 N N . SER A 1 287 ? 13.260 10.729 -3.726 1.00 90.25 287 SER A N 1
ATOM 2293 C CA . SER A 1 287 ? 12.296 9.783 -3.152 1.00 90.25 287 SER A CA 1
ATOM 2294 C C . SER A 1 287 ? 11.050 10.465 -2.617 1.00 90.25 287 SER A C 1
ATOM 2296 O O . SER A 1 287 ? 11.107 11.445 -1.886 1.00 90.25 287 SER A O 1
ATOM 2298 N N . GLY A 1 288 ? 9.898 9.922 -2.986 1.00 88.25 288 GLY A N 1
ATOM 2299 C CA . GLY A 1 288 ? 8.608 10.161 -2.368 1.00 88.25 288 GLY A CA 1
ATOM 2300 C C . GLY A 1 288 ? 8.121 8.951 -1.569 1.00 88.25 288 GLY A C 1
ATOM 2301 O O . GLY A 1 288 ? 8.829 7.984 -1.309 1.00 88.25 288 GLY A O 1
ATOM 2302 N N . THR A 1 289 ? 6.855 9.002 -1.181 1.00 85.81 289 THR A N 1
ATOM 2303 C CA . THR A 1 289 ? 6.196 7.929 -0.429 1.00 85.81 289 THR A CA 1
ATOM 2304 C C . THR A 1 289 ? 5.189 7.199 -1.312 1.00 85.81 289 THR A C 1
ATOM 2306 O O . THR A 1 289 ? 4.543 7.821 -2.163 1.00 85.81 289 THR A O 1
ATOM 2309 N N . SER A 1 290 ? 5.045 5.886 -1.119 1.00 83.81 290 SER A N 1
ATOM 2310 C CA . SER A 1 290 ? 3.953 5.100 -1.716 1.00 83.81 290 SER A CA 1
ATOM 2311 C C . SER A 1 290 ? 2.615 5.340 -1.004 1.00 83.81 290 SER A C 1
ATOM 2313 O O . SER A 1 290 ? 1.592 4.802 -1.415 1.00 83.81 290 SER A O 1
ATOM 2315 N N . HIS A 1 291 ? 2.602 6.194 0.027 1.00 85.62 291 HIS A N 1
ATOM 2316 C CA . HIS A 1 291 ? 1.438 6.601 0.815 1.00 85.62 291 HIS A CA 1
ATOM 2317 C C . HIS A 1 291 ? 0.844 5.490 1.686 1.00 85.62 291 HIS A C 1
ATOM 2319 O O . HIS A 1 291 ? -0.304 5.619 2.119 1.00 85.62 291 HIS A O 1
ATOM 2325 N N . HIS A 1 292 ? 1.607 4.444 2.000 1.00 90.12 292 HIS A N 1
ATOM 2326 C CA . HIS A 1 292 ? 1.182 3.326 2.852 1.00 90.12 292 HIS A CA 1
ATOM 2327 C C . HIS A 1 292 ? 1.761 3.469 4.264 1.00 90.12 292 HIS A C 1
ATOM 2329 O O . HIS A 1 292 ? 2.690 2.759 4.623 1.00 90.12 292 HIS A O 1
ATOM 2335 N N . ILE A 1 293 ? 1.261 4.440 5.034 1.00 89.56 293 ILE A N 1
ATOM 2336 C CA . ILE A 1 293 ? 1.650 4.599 6.444 1.00 89.56 293 ILE A CA 1
ATOM 2337 C C . ILE A 1 293 ? 0.818 3.629 7.286 1.00 89.56 293 ILE A C 1
ATOM 2339 O O . ILE A 1 293 ? -0.395 3.537 7.076 1.00 89.56 293 ILE A O 1
ATOM 2343 N N . SER A 1 294 ? 1.453 2.958 8.240 1.00 94.25 294 SER A N 1
ATOM 2344 C CA . SER A 1 294 ? 0.822 2.019 9.169 1.00 94.25 294 SER A CA 1
ATOM 2345 C C . SER A 1 294 ? 1.550 1.993 10.520 1.00 94.25 294 SER A C 1
ATOM 2347 O O . SER A 1 294 ? 2.565 2.662 10.702 1.00 94.25 294 SER A O 1
ATOM 2349 N N . GLY A 1 295 ? 1.027 1.251 11.495 1.00 94.62 295 GLY A N 1
ATOM 2350 C CA . GLY A 1 295 ? 1.744 0.926 12.738 1.00 94.62 295 GLY A CA 1
ATOM 2351 C C . GLY A 1 295 ? 1.813 1.998 13.830 1.00 94.62 295 GLY A 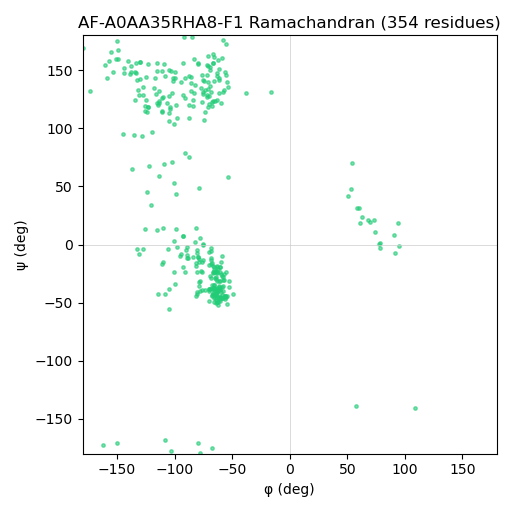C 1
ATOM 2352 O O . GLY A 1 295 ? 2.384 1.726 14.882 1.00 94.62 295 GLY A O 1
ATOM 2353 N N . THR A 1 296 ? 1.207 3.179 13.655 1.00 94.50 296 THR A N 1
ATOM 2354 C CA . THR A 1 296 ? 1.226 4.235 14.691 1.00 94.50 296 THR A CA 1
ATOM 2355 C C . THR A 1 296 ? 0.461 3.867 15.969 1.00 94.50 296 THR A C 1
ATOM 2357 O O . THR A 1 296 ? 0.795 4.355 17.043 1.00 94.50 296 THR A O 1
ATOM 2360 N N . CYS A 1 297 ? -0.498 2.944 15.886 1.00 96.19 297 CYS A N 1
ATOM 2361 C CA . CYS A 1 297 ? -1.236 2.374 17.015 1.00 96.19 297 CYS A CA 1
ATOM 2362 C C . CYS A 1 297 ? -1.113 0.841 17.027 1.00 96.19 297 CYS A C 1
ATOM 2364 O O . CYS A 1 297 ? -2.118 0.150 17.181 1.00 96.19 297 CYS A O 1
ATOM 2366 N N . LYS A 1 298 ? 0.107 0.325 16.824 1.00 96.19 298 LYS A N 1
ATOM 2367 C CA . LYS A 1 298 ? 0.445 -1.103 16.704 1.00 96.19 298 LYS A CA 1
ATOM 2368 C C . LYS A 1 298 ? -0.358 -2.018 17.645 1.00 96.19 298 LYS A C 1
ATOM 2370 O O . LYS A 1 298 ? -0.389 -1.786 18.856 1.00 96.19 298 LYS A O 1
ATOM 2375 N N . MET A 1 299 ? -0.942 -3.086 17.100 1.00 98.31 299 MET A N 1
ATOM 2376 C CA . MET A 1 299 ? -1.475 -4.197 17.894 1.00 98.31 299 MET A CA 1
ATOM 2377 C C . MET A 1 299 ? -0.349 -5.096 18.418 1.00 98.31 299 MET A C 1
ATOM 2379 O O . MET A 1 299 ? 0.667 -5.293 17.746 1.00 98.31 299 MET A O 1
ATOM 2383 N N . GLY A 1 300 ? -0.532 -5.648 19.613 1.00 98.25 300 GLY A N 1
ATOM 2384 C CA . GLY A 1 300 ? 0.401 -6.616 20.178 1.00 98.25 300 GLY A CA 1
ATOM 2385 C C . GLY A 1 300 ? 0.001 -7.142 21.560 1.00 98.25 300 GLY A C 1
ATOM 2386 O O . GLY A 1 300 ? -0.917 -6.610 22.207 1.00 98.25 300 GLY A O 1
ATOM 2387 N N . PRO A 1 301 ? 0.691 -8.190 22.041 1.00 97.81 301 PRO A N 1
ATOM 2388 C CA . PRO A 1 301 ? 0.485 -8.739 23.377 1.00 97.81 301 PRO A CA 1
ATOM 2389 C C . PRO A 1 301 ? 0.907 -7.738 24.460 1.00 97.81 301 PRO A C 1
ATOM 2391 O O . PRO A 1 301 ? 1.638 -6.786 24.198 1.00 97.81 301 PRO A O 1
ATOM 2394 N N . ASP A 1 302 ? 0.486 -7.962 25.705 1.00 96.69 302 ASP A N 1
ATOM 2395 C CA . ASP A 1 302 ? 0.871 -7.102 26.842 1.00 96.69 302 ASP A CA 1
ATOM 2396 C C . ASP A 1 302 ? 2.381 -7.105 27.124 1.00 96.69 302 ASP A C 1
ATOM 2398 O O . ASP A 1 302 ? 2.899 -6.194 27.766 1.00 96.69 302 ASP A O 1
ATOM 2402 N N . SER A 1 303 ? 3.099 -8.112 26.623 1.00 96.44 303 SER A N 1
ATOM 2403 C CA . SER A 1 303 ? 4.557 -8.183 26.683 1.00 96.44 303 SER A CA 1
ATOM 2404 C C . SER A 1 303 ? 5.266 -7.277 25.672 1.00 96.44 303 SER A C 1
ATOM 2406 O O . SER A 1 303 ? 6.470 -7.076 25.814 1.00 96.44 303 SER A O 1
ATOM 2408 N N . ASP A 1 304 ? 4.574 -6.756 24.650 1.00 96.88 304 ASP A N 1
ATOM 2409 C CA . ASP A 1 304 ? 5.153 -5.813 23.690 1.00 96.88 304 ASP A CA 1
ATOM 2410 C C . ASP A 1 304 ? 5.004 -4.371 24.214 1.00 96.88 304 ASP A C 1
ATOM 2412 O O . ASP A 1 304 ? 3.899 -3.821 24.200 1.00 96.88 304 ASP A O 1
ATOM 2416 N N . PRO A 1 305 ? 6.097 -3.709 24.642 1.00 94.75 305 PRO A N 1
ATOM 2417 C CA . PRO A 1 305 ? 6.033 -2.358 25.199 1.00 94.75 305 PRO A CA 1
ATOM 2418 C C . PRO A 1 305 ? 5.652 -1.284 24.167 1.00 94.75 305 PRO A C 1
ATOM 2420 O O . PRO A 1 305 ? 5.383 -0.146 24.549 1.00 94.75 305 PRO A O 1
ATOM 2423 N N . MET A 1 306 ? 5.655 -1.612 22.871 1.00 94.06 306 MET A N 1
ATOM 2424 C CA . MET A 1 306 ? 5.244 -0.715 21.790 1.00 94.06 306 MET A CA 1
ATOM 2425 C C . MET A 1 306 ? 3.774 -0.901 21.388 1.00 94.06 306 MET A C 1
ATOM 2427 O O . MET A 1 306 ? 3.270 -0.115 20.583 1.00 94.06 306 MET A O 1
ATOM 2431 N N . ALA A 1 307 ? 3.088 -1.922 21.911 1.00 97.06 307 ALA A N 1
ATOM 2432 C CA . ALA A 1 307 ? 1.698 -2.191 21.573 1.00 97.06 307 ALA A CA 1
ATOM 2433 C C . ALA A 1 307 ? 0.753 -1.148 22.193 1.00 97.06 307 ALA A C 1
ATOM 2435 O O . ALA A 1 307 ? 0.774 -0.884 23.394 1.00 97.06 307 ALA A O 1
ATOM 2436 N N . VAL A 1 308 ? -0.114 -0.577 21.359 1.00 97.94 308 VAL A N 1
ATOM 2437 C CA . VAL A 1 308 ? -1.137 0.410 21.739 1.00 97.94 308 VAL A CA 1
ATOM 2438 C C . VAL A 1 308 ? -2.505 -0.249 21.890 1.00 97.94 308 VAL A C 1
ATOM 2440 O O . VAL A 1 308 ? -3.297 0.146 22.750 1.00 97.94 308 VAL A O 1
ATOM 2443 N N . VAL A 1 309 ? -2.780 -1.268 21.076 1.00 98.44 309 VAL A N 1
ATOM 2444 C CA . VAL A 1 309 ? -4.021 -2.045 21.127 1.00 98.44 309 VAL A CA 1
ATOM 2445 C C . VAL A 1 309 ? -3.736 -3.534 21.337 1.00 98.44 309 VAL A C 1
ATOM 2447 O O . VAL A 1 309 ? -2.639 -4.008 21.043 1.00 98.44 309 VAL A O 1
ATOM 2450 N N . ASP A 1 310 ? -4.694 -4.272 21.892 1.00 97.94 310 ASP A N 1
ATOM 2451 C CA . ASP A 1 310 ? -4.635 -5.739 21.951 1.00 97.94 310 ASP A CA 1
ATOM 2452 C C . ASP A 1 310 ? -5.001 -6.394 20.602 1.00 97.94 310 ASP A C 1
ATOM 2454 O O . ASP A 1 310 ? -5.289 -5.707 19.620 1.00 97.94 310 ASP A O 1
ATOM 2458 N N . GLN A 1 311 ? -4.994 -7.731 20.540 1.00 97.62 311 GLN A N 1
ATOM 2459 C CA . GLN A 1 311 ? -5.340 -8.482 19.323 1.00 97.62 311 GLN A CA 1
ATOM 2460 C C . GLN A 1 311 ? -6.796 -8.275 18.861 1.00 97.62 311 GLN A C 1
ATOM 2462 O O . GLN A 1 311 ? -7.105 -8.478 17.688 1.00 97.62 311 GLN A O 1
ATOM 2467 N N . HIS A 1 312 ? -7.687 -7.816 19.746 1.00 98.12 312 HIS A N 1
ATOM 2468 C CA . HIS A 1 312 ? -9.066 -7.438 19.418 1.00 98.12 312 HIS A CA 1
ATOM 2469 C C . HIS A 1 312 ? -9.189 -5.941 19.096 1.00 98.12 312 HIS A C 1
ATOM 2471 O O . HIS A 1 312 ? -10.288 -5.419 18.898 1.00 98.12 312 HIS A O 1
ATOM 2477 N N . LEU A 1 313 ? -8.058 -5.247 19.000 1.00 98.31 313 LEU A N 1
ATOM 2478 C CA . LEU A 1 313 ? -7.900 -3.826 18.731 1.00 98.31 313 LEU A CA 1
ATOM 2479 C C . LEU A 1 313 ? -8.503 -2.893 19.787 1.00 98.31 313 LEU A C 1
ATOM 2481 O O . LEU A 1 313 ? -8.815 -1.735 19.491 1.00 98.31 313 LEU A O 1
ATOM 2485 N N . LYS A 1 314 ? -8.663 -3.367 21.025 1.00 98.00 314 LYS A N 1
ATOM 2486 C CA . LYS A 1 314 ? -9.011 -2.515 22.167 1.00 98.00 314 LYS A CA 1
ATOM 2487 C C . LYS A 1 314 ? -7.785 -1.751 22.625 1.00 98.00 314 LYS A C 1
ATOM 2489 O O . LYS A 1 314 ? -6.703 -2.317 22.757 1.00 98.00 314 LYS A O 1
ATOM 2494 N N . VAL A 1 315 ? -7.959 -0.459 22.883 1.00 97.44 315 VAL A N 1
ATOM 2495 C CA . VAL A 1 315 ? -6.876 0.389 23.384 1.00 97.44 315 VAL A CA 1
ATOM 2496 C C . VAL A 1 315 ? -6.488 -0.066 24.783 1.00 97.44 315 VAL A C 1
ATOM 2498 O O . VAL A 1 315 ? -7.316 -0.106 25.696 1.00 97.44 315 VAL A O 1
ATOM 2501 N N . LYS A 1 316 ? -5.210 -0.398 24.963 1.00 96.31 316 LYS A N 1
ATOM 2502 C CA . LYS A 1 316 ? -4.700 -0.870 26.248 1.00 96.31 316 LYS A CA 1
ATOM 2503 C C . LYS A 1 316 ? -4.878 0.219 27.309 1.00 96.31 316 LYS A C 1
ATOM 2505 O O . LYS A 1 316 ? -4.543 1.382 27.097 1.00 96.31 316 LYS A O 1
ATOM 2510 N N . GLY A 1 317 ? -5.443 -0.161 28.454 1.00 95.00 317 GLY A N 1
ATOM 2511 C CA . GLY A 1 317 ? -5.714 0.752 29.568 1.00 95.00 317 GLY A CA 1
ATOM 2512 C C . GLY A 1 317 ? -6.941 1.661 29.406 1.00 95.00 317 GLY A C 1
ATOM 2513 O O . GLY A 1 317 ? -7.229 2.420 30.329 1.00 95.00 317 GLY A O 1
ATOM 2514 N N . ILE A 1 318 ? -7.691 1.586 28.296 1.00 95.00 318 ILE A N 1
ATOM 2515 C CA . ILE A 1 318 ? -8.905 2.390 28.078 1.00 95.00 318 ILE A CA 1
ATOM 2516 C C . ILE A 1 318 ? -10.087 1.483 27.736 1.00 95.00 318 ILE A C 1
ATOM 2518 O O . ILE A 1 318 ? -10.108 0.793 26.721 1.00 95.00 318 ILE A O 1
ATOM 2522 N N . GLN A 1 319 ? -11.118 1.516 28.577 1.00 91.88 319 GLN A N 1
ATOM 2523 C CA . GLN A 1 319 ? -12.339 0.751 28.338 1.00 91.88 319 GLN A CA 1
ATOM 2524 C C . GLN A 1 319 ? -13.203 1.400 27.252 1.00 91.88 319 GLN A C 1
ATOM 2526 O O . GLN A 1 319 ? -13.342 2.619 27.193 1.00 91.88 319 GLN A O 1
ATOM 2531 N N . GLY A 1 320 ? -13.818 0.570 26.407 1.00 91.75 320 GLY A N 1
ATOM 2532 C CA . GLY A 1 320 ? -14.781 1.025 25.400 1.00 91.75 320 GLY A CA 1
ATOM 2533 C C . GLY A 1 320 ? -14.174 1.751 24.195 1.00 91.75 320 GLY A C 1
ATOM 2534 O O . GLY A 1 320 ? -14.928 2.319 23.408 1.00 91.75 320 GLY A O 1
ATOM 2535 N N . LEU A 1 321 ? -12.847 1.723 24.021 1.00 95.19 321 LEU A N 1
ATOM 2536 C CA . LEU A 1 321 ? -12.159 2.358 22.896 1.00 95.19 321 LEU A CA 1
ATOM 2537 C C . LEU A 1 321 ? -11.414 1.327 22.039 1.00 95.19 321 LEU A C 1
ATOM 2539 O O . LEU A 1 321 ? -10.697 0.477 22.565 1.00 95.19 321 LEU A O 1
ATOM 2543 N N . ARG A 1 322 ? -11.554 1.438 20.713 1.00 97.00 322 ARG A N 1
ATOM 2544 C CA . ARG A 1 322 ? -10.785 0.675 19.719 1.00 97.00 322 ARG A CA 1
ATOM 2545 C C . ARG A 1 322 ? -10.186 1.588 18.662 1.00 97.00 322 ARG A C 1
ATOM 2547 O O . ARG A 1 322 ? -10.726 2.662 18.397 1.00 97.00 322 ARG A O 1
ATOM 2554 N N . VAL A 1 323 ? -9.130 1.111 18.015 1.00 97.88 323 VAL A N 1
ATOM 2555 C CA . VAL A 1 323 ? -8.611 1.675 16.762 1.00 97.88 323 VAL A CA 1
ATOM 2556 C C . VAL A 1 323 ? -8.772 0.611 15.681 1.00 97.88 323 VAL A C 1
ATOM 2558 O O . VAL A 1 323 ? -8.407 -0.530 15.902 1.00 97.88 323 VAL A O 1
ATOM 2561 N N . ALA A 1 324 ? -9.362 0.943 14.535 1.00 97.50 324 ALA A N 1
ATOM 2562 C CA . ALA A 1 324 ? -9.665 -0.029 13.478 1.00 97.50 324 ALA A CA 1
ATOM 2563 C C . ALA A 1 324 ? -9.322 0.553 12.103 1.00 97.50 324 ALA A C 1
ATOM 2565 O O . ALA A 1 324 ? -10.194 0.838 11.283 1.00 97.50 324 ALA A O 1
ATOM 2566 N N . ASP A 1 325 ? -8.035 0.801 11.885 1.00 97.69 325 ASP A N 1
ATOM 2567 C CA . ASP A 1 325 ? -7.495 1.308 10.627 1.00 97.69 325 ASP A CA 1
ATOM 2568 C C . ASP A 1 325 ? -6.055 0.802 10.406 1.00 97.69 325 ASP A C 1
ATOM 2570 O O . ASP A 1 325 ? -5.559 -0.052 11.139 1.00 97.69 325 ASP A O 1
ATOM 2574 N N . ALA A 1 326 ? -5.359 1.333 9.397 1.00 97.31 326 ALA A N 1
ATOM 2575 C CA . ALA A 1 326 ? -3.988 0.934 9.079 1.00 97.31 326 ALA A CA 1
ATOM 2576 C C . ALA A 1 326 ? -2.967 1.173 10.207 1.00 97.31 326 ALA A C 1
ATOM 2578 O O . ALA A 1 326 ? -1.890 0.578 10.193 1.00 97.31 326 ALA A O 1
ATOM 2579 N N . SER A 1 327 ? -3.266 2.032 11.184 1.00 97.44 327 SER A N 1
ATOM 2580 C CA . SER A 1 327 ? -2.357 2.306 12.297 1.00 97.44 327 SER A CA 1
ATOM 2581 C C . SER A 1 327 ? -2.145 1.096 13.204 1.00 97.44 327 SER A C 1
ATOM 2583 O O . SER A 1 327 ? -1.114 1.037 13.865 1.00 97.44 327 SER A O 1
ATOM 2585 N N . VAL A 1 328 ? -3.057 0.120 13.212 1.00 98.38 328 VAL A N 1
ATOM 2586 C CA . VAL A 1 328 ? -2.944 -1.058 14.087 1.00 98.38 328 VAL A CA 1
ATOM 2587 C C . VAL A 1 328 ? -2.020 -2.141 13.553 1.00 98.38 328 VAL A C 1
ATOM 2589 O O . VAL A 1 328 ? -1.612 -3.008 14.316 1.00 98.38 328 VAL A O 1
ATOM 2592 N N . MET A 1 329 ? -1.663 -2.096 12.267 1.00 97.94 329 MET A N 1
ATOM 2593 C CA . MET A 1 329 ? -0.811 -3.115 11.656 1.00 97.94 329 MET A CA 1
ATOM 2594 C C . MET A 1 329 ? 0.553 -3.162 12.379 1.00 97.94 329 MET A C 1
ATOM 2596 O O . MET A 1 329 ? 1.239 -2.138 12.395 1.00 97.94 329 MET A O 1
ATOM 2600 N N . PRO A 1 330 ? 0.977 -4.305 12.957 1.00 95.81 330 PRO A N 1
ATOM 2601 C CA . PRO A 1 330 ? 2.266 -4.428 13.639 1.00 95.81 330 PRO A CA 1
ATOM 2602 C C . PRO A 1 330 ? 3.454 -4.159 12.736 1.00 95.81 330 PRO A C 1
ATOM 2604 O O . PRO A 1 330 ? 4.483 -3.670 13.197 1.00 95.81 330 PRO A O 1
ATOM 2607 N N . ASP A 1 331 ? 3.279 -4.498 11.464 1.00 94.81 331 ASP A N 1
ATOM 2608 C CA . ASP A 1 331 ? 4.218 -4.264 10.390 1.00 94.81 331 ASP A CA 1
ATOM 2609 C C . ASP A 1 331 ? 3.467 -3.847 9.125 1.00 94.81 331 ASP A C 1
ATOM 2611 O O . ASP A 1 331 ? 2.281 -4.150 8.979 1.00 94.81 331 ASP A O 1
ATOM 2615 N N . CYS A 1 332 ? 4.131 -3.178 8.188 1.00 94.19 332 CYS A N 1
ATOM 2616 C CA . CYS A 1 332 ? 3.511 -2.890 6.901 1.00 94.19 332 CYS A CA 1
ATOM 2617 C C . CYS A 1 332 ? 3.477 -4.159 6.037 1.00 94.19 332 CYS A C 1
ATOM 2619 O O . CYS A 1 332 ? 4.493 -4.828 5.857 1.00 94.19 332 CYS A O 1
ATOM 2621 N N . ILE A 1 333 ? 2.317 -4.465 5.461 1.00 95.81 333 ILE A N 1
ATOM 2622 C CA . ILE A 1 333 ? 2.178 -5.525 4.455 1.00 95.81 333 ILE A CA 1
ATOM 2623 C C . ILE A 1 333 ? 2.870 -5.137 3.140 1.00 95.81 333 ILE A C 1
ATOM 2625 O O . ILE A 1 333 ? 2.927 -3.958 2.779 1.00 95.81 333 ILE A O 1
ATOM 2629 N N . ARG A 1 334 ? 3.363 -6.122 2.383 1.00 94.94 334 ARG A N 1
ATOM 2630 C CA . ARG A 1 334 ? 4.077 -5.953 1.104 1.00 94.94 334 ARG A CA 1
ATOM 2631 C C . ARG A 1 334 ? 3.140 -5.691 -0.078 1.00 94.94 334 ARG A C 1
ATOM 2633 O O . ARG A 1 334 ? 3.263 -6.296 -1.136 1.00 94.94 334 ARG A O 1
ATOM 2640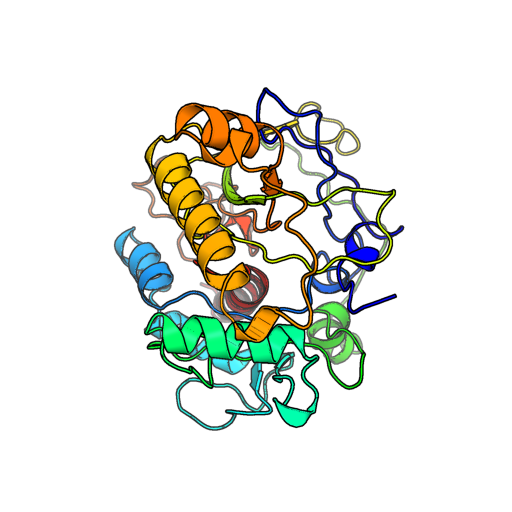 N N . ALA A 1 335 ? 2.211 -4.758 0.096 1.00 93.94 335 ALA A N 1
ATOM 2641 C CA . ALA A 1 335 ? 1.229 -4.351 -0.902 1.00 93.94 335 ALA A CA 1
ATOM 2642 C C . ALA A 1 335 ? 0.612 -2.981 -0.562 1.00 93.94 335 ALA A C 1
ATOM 2644 O O . ALA A 1 335 ? 1.031 -2.271 0.356 1.00 93.94 335 ALA A O 1
ATOM 2645 N N . ASN A 1 336 ? -0.404 -2.567 -1.321 1.00 93.81 336 ASN A N 1
ATOM 2646 C CA . ASN A 1 336 ? -1.197 -1.393 -0.974 1.00 93.81 336 ASN A CA 1
ATOM 2647 C C . ASN A 1 336 ? -2.042 -1.654 0.280 1.00 93.81 336 ASN A C 1
ATOM 2649 O O . ASN A 1 336 ? -2.794 -2.618 0.343 1.00 93.81 336 ASN A O 1
ATOM 2653 N N . THR A 1 337 ? -2.017 -0.741 1.253 1.00 95.50 337 THR A N 1
ATOM 2654 C CA . THR A 1 337 ? -2.695 -0.948 2.549 1.00 95.50 337 THR A CA 1
ATOM 2655 C C . THR A 1 337 ? -4.223 -0.916 2.494 1.00 95.50 337 THR A C 1
ATOM 2657 O O . THR A 1 337 ? -4.869 -1.199 3.502 1.00 95.50 337 THR A O 1
ATOM 2660 N N . ASN A 1 338 ? -4.831 -0.575 1.352 1.00 96.06 338 ASN A N 1
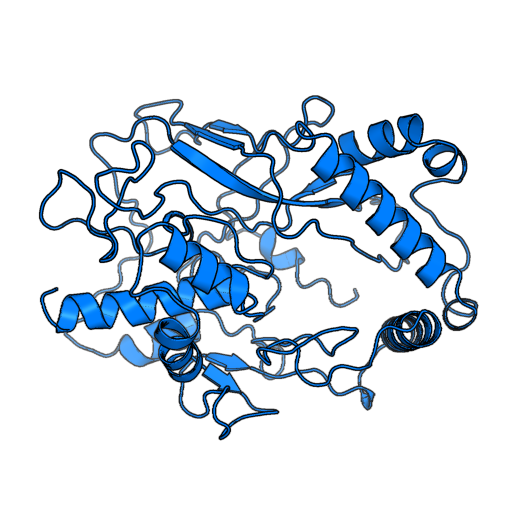ATOM 2661 C CA . ASN A 1 338 ? -6.279 -0.397 1.244 1.00 96.06 338 ASN A CA 1
ATOM 2662 C C . ASN A 1 338 ? -7.049 -1.691 1.544 1.00 96.06 338 ASN A C 1
ATOM 2664 O O . ASN A 1 338 ? -7.920 -1.669 2.408 1.00 96.06 338 ASN A O 1
ATOM 2668 N N . ALA A 1 339 ? -6.702 -2.805 0.889 1.00 97.44 339 ALA A N 1
ATOM 2669 C CA . ALA A 1 339 ? -7.394 -4.081 1.086 1.00 97.44 339 ALA A CA 1
ATOM 2670 C C . ALA A 1 339 ? -7.290 -4.539 2.546 1.00 97.44 339 ALA A C 1
ATOM 2672 O O . ALA A 1 339 ? -8.299 -4.818 3.187 1.00 97.44 339 ALA A O 1
ATOM 2673 N N . THR A 1 340 ? -6.079 -4.509 3.105 1.00 98.12 340 THR A N 1
ATOM 2674 C CA . THR A 1 340 ? -5.827 -4.880 4.502 1.00 98.12 340 THR A CA 1
ATOM 2675 C C . THR A 1 340 ? -6.570 -3.985 5.494 1.00 98.12 340 THR A C 1
ATOM 2677 O O . THR A 1 340 ? -7.0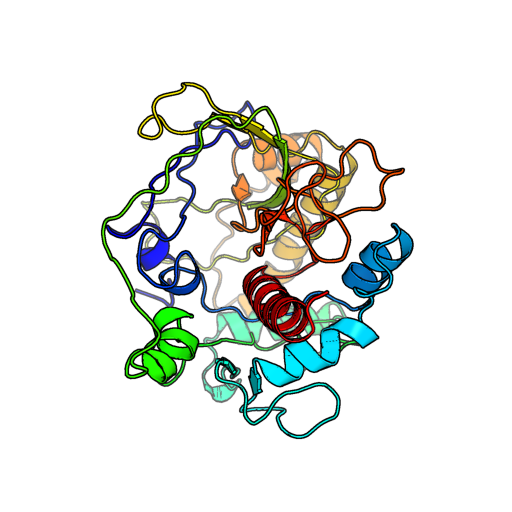68 -4.475 6.499 1.00 98.12 340 THR A O 1
ATOM 2680 N N . THR A 1 341 ? -6.708 -2.686 5.216 1.00 98.50 341 THR A N 1
ATOM 2681 C CA . THR A 1 341 ? -7.473 -1.772 6.084 1.00 98.50 341 THR A CA 1
ATOM 2682 C C . THR A 1 341 ? -8.968 -2.102 6.078 1.00 98.50 341 THR A C 1
ATOM 2684 O O . THR A 1 341 ? -9.616 -2.033 7.119 1.00 98.50 341 THR A O 1
ATOM 2687 N N . ILE A 1 342 ? -9.520 -2.479 4.921 1.00 98.50 342 ILE A N 1
ATOM 2688 C CA . ILE A 1 342 ? -10.925 -2.900 4.808 1.00 98.50 342 ILE A CA 1
ATOM 2689 C C . ILE A 1 342 ? -11.130 -4.231 5.542 1.00 98.50 342 ILE A C 1
ATOM 2691 O O . ILE A 1 342 ? -12.067 -4.349 6.327 1.00 98.50 342 ILE A O 1
ATOM 2695 N N . MET A 1 343 ? -10.211 -5.185 5.361 1.00 98.62 343 MET A N 1
ATOM 2696 C CA . MET A 1 343 ? -10.205 -6.471 6.066 1.00 98.62 343 MET A CA 1
ATOM 2697 C C . MET A 1 343 ? -10.188 -6.284 7.592 1.00 98.62 343 MET A C 1
ATOM 2699 O O . MET A 1 343 ? -10.992 -6.896 8.292 1.00 98.62 343 MET A O 1
ATOM 2703 N N . ILE A 1 344 ? -9.344 -5.379 8.105 1.00 98.75 344 ILE A N 1
ATOM 2704 C CA . ILE A 1 344 ? -9.328 -5.001 9.528 1.00 98.75 344 ILE A CA 1
ATOM 2705 C C . ILE A 1 344 ? -10.716 -4.518 9.972 1.00 98.75 344 ILE A C 1
ATOM 2707 O O . ILE A 1 344 ? -11.217 -4.958 11.005 1.00 98.75 344 ILE A O 1
ATOM 2711 N N . GLY A 1 345 ? -11.356 -3.644 9.189 1.00 98.38 345 GLY A N 1
ATOM 2712 C CA . GLY A 1 345 ? -12.701 -3.144 9.480 1.00 98.38 345 GLY A CA 1
ATOM 2713 C C . GLY A 1 345 ? -13.757 -4.253 9.546 1.00 98.38 345 GLY A C 1
ATOM 2714 O O . GLY A 1 345 ? -14.548 -4.285 10.487 1.00 98.38 345 GLY A O 1
ATOM 2715 N N . GLU A 1 346 ? -13.740 -5.186 8.591 1.00 98.44 346 GLU A N 1
ATOM 2716 C CA . GLU A 1 346 ? -14.634 -6.352 8.560 1.00 98.44 346 GLU A CA 1
ATOM 2717 C C . GLU A 1 346 ? -14.458 -7.261 9.781 1.00 98.44 346 GLU A C 1
ATOM 2719 O O . GLU A 1 346 ? -15.436 -7.655 10.421 1.00 98.44 346 GLU A O 1
ATOM 2724 N N . LYS A 1 347 ? -13.207 -7.562 10.138 1.00 98.44 347 LYS A N 1
ATOM 2725 C CA . LYS A 1 347 ? -12.874 -8.424 11.276 1.00 98.44 347 LYS A CA 1
ATOM 2726 C C . LYS A 1 347 ? -13.265 -7.797 12.610 1.00 98.44 347 LYS A C 1
ATOM 2728 O O . LYS A 1 347 ? -13.871 -8.456 13.453 1.00 98.44 347 LYS A O 1
ATOM 2733 N N . VAL A 1 348 ? -13.009 -6.501 12.783 1.00 98.12 348 VAL A N 1
ATOM 2734 C CA . VAL A 1 348 ? -13.396 -5.765 13.997 1.00 98.12 348 VAL A CA 1
ATOM 2735 C C . VAL A 1 348 ? -14.911 -5.633 14.124 1.00 98.12 348 VAL A C 1
ATOM 2737 O O . VAL A 1 348 ? -15.430 -5.674 15.240 1.00 98.12 348 VAL A O 1
ATOM 2740 N N . ALA A 1 349 ? -15.639 -5.490 13.014 1.00 97.88 349 ALA A N 1
ATOM 2741 C CA . ALA A 1 349 ? -17.098 -5.474 13.050 1.00 97.88 349 ALA A CA 1
ATOM 2742 C C . ALA A 1 349 ? -17.658 -6.781 13.638 1.00 97.88 349 ALA A C 1
ATOM 2744 O O . ALA A 1 349 ? -18.563 -6.732 14.476 1.00 97.88 349 ALA A O 1
ATOM 2745 N N . ASP A 1 350 ? -17.074 -7.926 13.276 1.00 98.25 350 ASP A N 1
ATOM 2746 C CA . ASP A 1 350 ? -17.451 -9.221 13.846 1.00 98.25 350 ASP A CA 1
ATOM 2747 C C . ASP A 1 350 ? -17.015 -9.339 15.320 1.00 98.25 350 ASP A C 1
ATOM 2749 O O . ASP A 1 350 ? -17.813 -9.766 16.149 1.00 98.25 350 ASP A O 1
ATOM 2753 N N . TYR A 1 351 ? -15.838 -8.830 15.713 1.00 97.81 351 TYR A N 1
ATOM 2754 C CA . TYR A 1 351 ? -15.451 -8.746 17.136 1.00 97.81 351 TYR A CA 1
ATOM 2755 C C . TYR A 1 351 ? -16.461 -7.974 17.985 1.00 97.81 351 TYR A C 1
ATOM 2757 O O . TYR A 1 351 ? -16.825 -8.409 19.077 1.00 97.81 351 TYR A O 1
ATOM 2765 N N . ILE A 1 352 ? -16.934 -6.830 17.483 1.00 97.19 352 ILE A N 1
ATOM 2766 C CA . ILE A 1 352 ? -17.936 -6.013 18.172 1.00 97.19 352 ILE A CA 1
ATOM 2767 C C . ILE A 1 352 ? -19.263 -6.771 18.276 1.00 97.19 352 ILE A C 1
ATOM 2769 O O . ILE A 1 352 ? -19.892 -6.750 19.334 1.00 97.19 352 ILE A O 1
ATOM 2773 N N . LYS A 1 353 ? -19.680 -7.453 17.205 1.00 96.94 353 LYS A N 1
ATOM 2774 C CA . LYS A 1 353 ? -20.911 -8.253 17.176 1.00 96.94 353 LYS A CA 1
ATOM 2775 C C . LYS A 1 353 ? -20.863 -9.427 18.159 1.00 96.94 353 LYS A C 1
ATOM 2777 O O . LYS A 1 353 ? -21.869 -9.704 18.807 1.00 96.94 353 LYS A O 1
ATOM 2782 N N . ASP A 1 354 ? -19.702 -10.060 18.295 1.00 96.50 354 ASP A N 1
ATOM 2783 C CA . ASP A 1 354 ? -19.471 -11.194 19.194 1.00 96.50 354 ASP A CA 1
ATOM 2784 C C . ASP A 1 354 ? -19.239 -10.765 20.655 1.00 96.50 354 ASP A C 1
ATOM 2786 O O . ASP A 1 354 ? -19.093 -11.611 21.536 1.00 96.50 354 ASP A O 1
ATOM 2790 N N . GLY A 1 355 ? -19.181 -9.456 20.933 1.00 92.88 355 GLY A N 1
ATOM 2791 C CA . GLY A 1 355 ? -18.905 -8.919 22.268 1.00 92.88 355 GLY A CA 1
ATOM 2792 C C . GLY A 1 355 ? -17.468 -9.144 22.750 1.00 92.88 355 GLY A C 1
ATOM 2793 O O . GLY A 1 355 ? -17.222 -9.082 23.955 1.00 92.88 355 GLY A O 1
ATOM 2794 N N . ARG A 1 356 ? -16.535 -9.412 21.828 1.00 88.88 356 ARG A N 1
ATOM 2795 C CA . ARG A 1 356 ? -15.149 -9.783 22.138 1.00 88.88 356 ARG A CA 1
ATOM 2796 C C . ARG A 1 356 ? -14.292 -8.644 22.610 1.00 88.88 356 ARG A C 1
ATOM 2798 O O . ARG A 1 356 ? -14.426 -7.503 22.121 1.00 88.88 356 ARG A O 1
#

Nearest PDB structures (foldseek):
  4udp-assembly1_A  TM=8.444E-01  e=2.511E-26  Methylovorus sp. MP688
  4udp-assembly2_B  TM=8.465E-01  e=5.866E-26  Methylovorus sp. MP688
  3fim-assembly1_B  TM=8.327E-01  e=5.874E-20  Pleurotus eryngii
  5oc1-assembly1_A  TM=8.263E-01  e=5.203E-20  Pleurotus eryngii
  8bxl-assembly3_E  TM=8.557E-01  e=4.901E-17  Penicillium expansum

pLDDT: mean 90.04, std 13.56, range [32.34, 98.75]

InterPro domains:
  IPR000172 Glucose-methanol-choline oxidoreductase, N-terminal [PF00732] (24-174)
  IPR007867 Glucose-methanol-choline oxidoreductase, C-terminal [PF05199] (212-345)
  IPR012132 Glucose-methanol-choline oxidoreductase [PTHR11552] (199-354)
  IPR036188 FAD/NAD(P)-binding domain superfamily [G3DSA:3.50.50.60] (32-174)
  IPR036188 FAD/NAD(P)-binding domain superfamily [G3DSA:3.50.50.60] (292-353)
  IPR036188 FAD/NAD(P)-binding domain superfamily [SSF51905] (9-354)

Organism: Geodia barretti (NCBI:txid519541)

Foldseek 3Di:
DPPPLQVQQPDPQFPQDWAAEFPQEDTDGQRWGNDVLINLQRASQFQADFAQVLQVVLCVQVLVCRGSVNLQVLLQQQECEPPDDDDPRHHNPHLQYKYFDDPVPDDLVLVLLLVLQVVVPFDEDDDNRPNPDTGDYGTIGRADPNRRCGCCNRPVVVCVVDPPDDDDPPDDDADPDDAKFKKAFKKKFADDDPPDPDDDDDIDIDFFDPAIWIWGQPDSPPSDHTHTYRHPPPDVVSLVVVLVRVVSVVSSCPPPSCVVPDPDDPPDDCQCNVDSVSVSVNCSHGMDGSSQMEQRQAEHDPPDPNHQAHSLQAGPPDPPDGDQARHHSNTGGRDRCPSVSSSSVSSNVVCVVVVD